Protein AF-A0ABD6F2W7-F1 (afdb_monomer_lite)

pLDDT: mean 83.39, std 16.2, range [32.56, 97.81]

Sequence (238 aa):
MCLLIIAQRLTKYPVLLEQLAKVESKDYREETQRAHKAVKSFAMHVDTELAKLELNKRWDKIRKQIDRSSIGRLNKDDRFTYDDLIVKGAEDRREILCIGGAICHNSEQKAEDGREVVLVLFDDILVLLSSPNGRGGKYTFCDRGPDRCSVIPLRSLIIRRMPRNRSLFLVVAVDPFFDLIVVTFNSNNDLVQWKGAIEEAKENAPNYGMLPALHFDVILTIRSFVVEGTDAFSNSIY

Foldseek 3Di:
DVVVVVLVVLVVQLVVLVVCLVVDDPVCNVVSVVSNVVSVVVNVVVVVVVVQVVQVVVVVVQLVQADQPFWFDQFLPDIDGSVNQQDDPDDDGWRWQDKDWWWKDFPPDDPVPTFIWIWTDTLFKIATWGDADDDSGGIHQDPPDNGAGRIATLQQWDWDDDPPFQWIWTWGQDPPEIGTMIIHDPDVVVSVVVVVSSVVSSVRRDCPVPDDPHPVVRVVVVVCCVVCVVPPVVPVPD

Structure (mmCIF, N/CA/C/O backbone):
data_AF-A0ABD6F2W7-F1
#
_entry.id   AF-A0ABD6F2W7-F1
#
loop_
_atom_site.group_PDB
_atom_site.id
_atom_site.type_symbol
_atom_site.label_atom_id
_atom_site.label_alt_id
_atom_site.label_comp_id
_atom_site.label_asym_id
_atom_site.label_entity_id
_atom_site.label_seq_id
_atom_site.pdbx_PDB_ins_code
_atom_site.Cartn_x
_atom_site.Cartn_y
_atom_site.Cartn_z
_atom_site.occupancy
_atom_site.B_iso_or_equiv
_atom_site.auth_seq_id
_atom_site.auth_comp_id
_atom_site.auth_asym_id
_atom_site.auth_atom_id
_atom_site.pdbx_PDB_model_num
ATOM 1 N N . MET A 1 1 ? -31.535 3.155 2.929 1.00 65.81 1 MET A N 1
ATOM 2 C CA . MET A 1 1 ? -31.506 3.964 4.171 1.00 65.81 1 MET A CA 1
ATOM 3 C C . MET A 1 1 ? -30.982 3.208 5.399 1.00 65.81 1 MET A C 1
ATOM 5 O O . MET A 1 1 ? -30.284 3.827 6.186 1.00 65.81 1 MET A O 1
ATOM 9 N N . CYS A 1 2 ? -31.235 1.904 5.580 1.00 81.00 2 CYS A N 1
ATOM 10 C CA . CYS A 1 2 ? -30.877 1.191 6.823 1.00 81.00 2 CYS A CA 1
ATOM 11 C C . CYS A 1 2 ? -29.364 1.052 7.106 1.00 81.00 2 CYS A C 1
ATOM 13 O O . CYS A 1 2 ? -28.956 1.183 8.254 1.00 81.00 2 CYS A O 1
ATOM 15 N N . LEU A 1 3 ? -28.519 0.845 6.085 1.00 81.94 3 LEU A N 1
ATOM 16 C CA . LEU A 1 3 ? -27.068 0.652 6.277 1.00 81.94 3 LEU A CA 1
ATOM 17 C C . LEU A 1 3 ? -26.357 1.890 6.852 1.00 81.94 3 LEU A C 1
ATOM 19 O O . LEU A 1 3 ? -25.500 1.758 7.721 1.00 81.94 3 LEU A O 1
ATOM 23 N N . LEU A 1 4 ? -26.755 3.093 6.420 1.00 84.75 4 LEU A N 1
ATOM 24 C CA . LEU A 1 4 ? -26.206 4.349 6.949 1.00 84.75 4 LEU A CA 1
ATOM 25 C C . LEU A 1 4 ? -26.535 4.525 8.435 1.00 84.75 4 LEU A C 1
ATOM 27 O O . LEU A 1 4 ? -25.680 4.946 9.208 1.00 84.75 4 LEU A O 1
ATOM 31 N N . ILE A 1 5 ? -27.748 4.150 8.846 1.00 87.56 5 ILE A N 1
ATOM 32 C CA . ILE A 1 5 ? -28.185 4.235 10.245 1.00 87.56 5 ILE A CA 1
ATOM 33 C C . ILE A 1 5 ? -27.372 3.272 11.122 1.00 87.56 5 ILE A C 1
ATOM 35 O O . ILE A 1 5 ? -26.987 3.630 12.234 1.00 87.56 5 ILE A O 1
ATOM 39 N N . ILE A 1 6 ? -27.064 2.074 10.616 1.00 85.56 6 ILE A N 1
ATOM 40 C CA . ILE A 1 6 ? -26.229 1.091 11.322 1.00 85.56 6 ILE A CA 1
ATOM 41 C C . ILE A 1 6 ? -24.811 1.643 11.535 1.00 85.56 6 ILE A C 1
ATOM 43 O O . ILE A 1 6 ? -24.326 1.641 12.666 1.00 85.56 6 ILE A O 1
ATOM 47 N N . ALA A 1 7 ? -24.180 2.183 10.487 1.00 85.62 7 ALA A N 1
ATOM 48 C CA . ALA A 1 7 ? -22.839 2.767 10.579 1.00 85.62 7 ALA A CA 1
ATOM 49 C C . ALA A 1 7 ? -22.795 3.984 11.520 1.00 85.62 7 ALA A C 1
ATOM 51 O O . ALA A 1 7 ? -21.895 4.112 12.346 1.00 85.62 7 ALA A O 1
ATOM 52 N N . GLN A 1 8 ? -23.806 4.855 11.458 1.00 87.94 8 GLN A N 1
ATOM 53 C CA . GLN A 1 8 ? -23.901 6.018 12.340 1.00 87.94 8 GLN A CA 1
ATOM 54 C C . GLN A 1 8 ? -24.096 5.632 13.807 1.00 87.94 8 GLN A C 1
ATOM 56 O O . GLN A 1 8 ? -23.586 6.317 14.688 1.00 87.94 8 GLN A O 1
ATOM 61 N N . ARG A 1 9 ? -24.825 4.550 14.100 1.00 91.94 9 ARG A N 1
ATOM 62 C CA . ARG A 1 9 ? -25.090 4.131 15.483 1.00 91.94 9 ARG A CA 1
ATOM 63 C C . ARG A 1 9 ? -23.813 3.729 16.219 1.00 91.94 9 ARG A C 1
ATOM 65 O O . ARG A 1 9 ? -23.688 4.020 17.406 1.00 91.94 9 ARG A O 1
ATOM 72 N N . LEU A 1 10 ? -22.854 3.144 15.506 1.00 89.75 10 LEU A N 1
ATOM 73 C CA . LEU A 1 10 ? -21.547 2.765 16.039 1.00 89.75 10 LEU A CA 1
ATOM 74 C C . LEU A 1 10 ? -20.803 3.952 16.671 1.00 89.75 10 LEU A C 1
ATOM 76 O O . LEU A 1 10 ? -20.241 3.821 17.755 1.00 89.75 10 LEU A O 1
ATOM 80 N N . THR A 1 11 ? -20.855 5.129 16.040 1.00 90.56 11 THR A N 1
ATOM 81 C CA . THR A 1 11 ? -20.152 6.332 16.516 1.00 90.56 11 THR A CA 1
ATOM 82 C C . THR A 1 11 ? -20.897 7.065 17.634 1.00 90.56 11 THR A C 1
ATOM 84 O O . THR A 1 11 ? -20.331 7.949 18.275 1.00 90.56 11 THR A O 1
ATOM 87 N N . LYS A 1 12 ? -22.152 6.688 17.926 1.00 94.50 12 LYS A N 1
ATOM 88 C CA . LYS A 1 12 ? -22.932 7.266 19.034 1.00 94.50 12 LYS A CA 1
ATOM 89 C C . LYS A 1 12 ? -22.589 6.656 20.388 1.00 94.50 12 LYS A C 1
ATOM 91 O O . LYS A 1 12 ? -22.590 7.382 21.378 1.00 94.50 12 LYS A O 1
ATOM 96 N N . TYR A 1 13 ? -22.282 5.360 20.450 1.00 95.12 13 TYR A N 1
ATOM 97 C CA . TYR A 1 13 ? -22.020 4.683 21.725 1.00 95.12 13 TYR A CA 1
ATOM 98 C C . TYR A 1 13 ? -20.840 5.264 22.521 1.00 95.12 13 TYR A C 1
ATOM 100 O O . TYR A 1 13 ? -21.013 5.436 23.728 1.00 95.12 13 TYR A O 1
ATOM 108 N N . PRO A 1 14 ? -19.690 5.630 21.909 1.00 94.50 14 PRO A N 1
ATOM 109 C CA . PRO A 1 14 ? -18.602 6.269 22.648 1.00 94.50 14 PRO A CA 1
ATOM 110 C C . PRO A 1 14 ? -19.039 7.574 23.324 1.00 94.50 14 PRO A C 1
ATOM 112 O O . PRO A 1 14 ? -18.794 7.759 24.510 1.00 94.50 14 PRO A O 1
ATOM 115 N N . VAL A 1 15 ? -19.771 8.433 22.604 1.00 94.56 15 VAL A N 1
ATOM 116 C CA . VAL A 1 15 ? -20.252 9.724 23.127 1.00 94.56 15 VAL A CA 1
ATOM 117 C C . VAL A 1 15 ? -21.243 9.525 24.274 1.00 94.56 15 VAL A C 1
ATOM 119 O O . VAL A 1 15 ? -21.154 10.206 25.292 1.00 94.56 15 VAL A O 1
ATOM 122 N N . LEU A 1 16 ? -22.182 8.585 24.135 1.00 95.38 16 LEU A N 1
ATOM 123 C CA . LEU A 1 16 ? -23.178 8.305 25.172 1.00 95.38 16 LEU A CA 1
ATOM 124 C C . LEU A 1 16 ? -22.529 7.767 26.452 1.00 95.38 16 LEU A C 1
ATOM 126 O O . LEU A 1 16 ? -22.844 8.244 27.539 1.00 95.38 16 LEU A O 1
ATOM 130 N N . LEU A 1 17 ? -21.597 6.818 26.324 1.00 94.94 17 LEU A N 1
ATOM 131 C CA . LEU A 1 17 ? -20.892 6.241 27.470 1.00 94.94 17 LEU A CA 1
ATOM 132 C C . LEU A 1 17 ? -19.920 7.231 28.118 1.00 94.94 17 LEU A C 1
ATOM 134 O O . LEU A 1 17 ? -19.740 7.199 29.332 1.00 94.94 17 LEU A O 1
ATOM 138 N N . GLU A 1 18 ? -19.341 8.153 27.348 1.00 93.62 18 GLU A N 1
ATOM 139 C CA . GLU A 1 18 ? -18.549 9.254 27.895 1.00 93.62 18 GLU A CA 1
ATOM 140 C C . GLU A 1 18 ? -19.393 10.200 28.759 1.00 93.62 18 GLU A C 1
ATOM 142 O O . GLU A 1 18 ? -18.937 10.621 29.822 1.00 93.62 18 GLU A O 1
ATOM 147 N N . GLN A 1 19 ? -20.619 10.535 28.336 1.00 94.75 19 GLN A N 1
ATOM 148 C CA . GLN A 1 19 ? -21.512 11.356 29.161 1.00 94.75 19 GLN A CA 1
ATOM 149 C C . GLN A 1 19 ? -22.021 10.586 30.381 1.00 94.75 19 GLN A C 1
ATOM 151 O O . GLN A 1 19 ? -22.036 11.145 31.476 1.00 94.75 19 GLN A O 1
ATOM 156 N N . LEU A 1 20 ? -22.373 9.307 30.218 1.00 93.44 20 LEU A N 1
ATOM 157 C CA . LEU A 1 20 ? -22.803 8.454 31.326 1.00 93.44 20 LEU A CA 1
ATOM 158 C C . LEU A 1 20 ? -21.715 8.363 32.406 1.00 93.44 20 LEU A C 1
ATOM 160 O O . LEU A 1 20 ? -21.984 8.612 33.576 1.00 93.44 20 LEU A O 1
ATOM 164 N N . ALA A 1 21 ? -20.454 8.166 32.008 1.00 90.62 21 ALA A N 1
ATOM 165 C CA . ALA A 1 21 ? -19.314 8.088 32.923 1.00 90.62 21 ALA A CA 1
ATOM 166 C C . ALA A 1 21 ? -19.099 9.341 33.801 1.00 90.62 21 ALA A C 1
ATOM 168 O O . ALA A 1 21 ? -18.355 9.267 34.784 1.00 90.62 21 ALA A O 1
ATOM 169 N N . LYS A 1 22 ? -19.696 10.491 33.448 1.00 90.00 22 LYS A N 1
ATOM 170 C CA . LYS A 1 22 ? -19.638 11.736 34.237 1.00 90.00 22 LYS A CA 1
ATOM 171 C C . LYS A 1 22 ? -20.704 11.805 35.329 1.00 90.00 22 LYS A C 1
ATOM 173 O O . LYS A 1 22 ? -20.485 12.504 36.313 1.00 90.00 22 LYS A O 1
ATOM 178 N N . VAL A 1 23 ? -21.838 11.131 35.137 1.00 93.38 23 VAL A N 1
ATOM 179 C CA . VAL A 1 23 ? -22.994 11.161 36.052 1.00 93.38 23 VAL A CA 1
ATOM 180 C C . VAL A 1 23 ? -23.159 9.867 36.852 1.00 93.38 23 VAL A C 1
ATOM 182 O O . VAL A 1 23 ? -23.924 9.842 37.810 1.00 93.38 23 VAL A O 1
ATOM 185 N N . GLU A 1 24 ? -22.436 8.812 36.472 1.00 91.88 24 GLU A N 1
ATOM 186 C CA . GLU A 1 24 ? -22.472 7.499 37.113 1.00 91.88 24 GLU A CA 1
ATOM 187 C C . GLU A 1 24 ? -22.019 7.545 38.582 1.00 91.88 24 GLU A C 1
ATOM 189 O O . GLU A 1 24 ? -21.081 8.268 38.947 1.00 91.88 24 GLU A O 1
ATOM 194 N N . SER A 1 25 ? -22.653 6.730 39.431 1.00 90.75 25 SER A N 1
ATOM 195 C CA . SER A 1 25 ? -22.208 6.556 40.815 1.00 90.75 25 SER A CA 1
ATOM 196 C C . SER A 1 25 ? -20.834 5.871 40.866 1.00 90.75 25 SER A C 1
ATOM 198 O O . SER A 1 25 ? -20.384 5.242 39.905 1.00 90.75 25 SER A O 1
ATOM 200 N N . LYS A 1 26 ? -20.135 5.979 42.004 1.00 86.88 26 LYS A N 1
ATOM 201 C CA . LYS A 1 26 ? -18.809 5.352 42.164 1.00 86.88 26 LYS A CA 1
ATOM 202 C C . LYS A 1 26 ? -18.845 3.834 41.958 1.00 86.88 26 LYS A C 1
ATOM 204 O O . LYS A 1 26 ? -17.863 3.300 41.454 1.00 86.88 26 LYS A O 1
ATOM 209 N N . ASP A 1 27 ? -19.965 3.198 42.289 1.00 90.25 27 ASP A N 1
ATOM 210 C CA . ASP A 1 27 ? -20.124 1.742 42.280 1.00 90.25 27 ASP A CA 1
ATOM 211 C C . ASP A 1 27 ? -20.198 1.147 40.863 1.00 90.25 27 ASP A C 1
ATOM 213 O O . ASP A 1 27 ? -19.876 -0.020 40.698 1.00 90.25 27 ASP A O 1
ATOM 217 N N . TYR A 1 28 ? -20.565 1.941 39.844 1.00 90.88 28 TYR A N 1
ATOM 218 C CA . TYR A 1 28 ? -20.681 1.494 38.440 1.00 90.88 28 TYR A CA 1
ATOM 219 C C . TYR A 1 28 ? -19.726 2.222 37.481 1.00 90.88 28 TYR A C 1
ATOM 221 O O . TYR A 1 28 ? -19.764 2.055 36.252 1.00 90.88 28 TYR A O 1
ATOM 229 N N . ARG A 1 29 ? -18.866 3.093 38.022 1.00 89.44 29 ARG A N 1
ATOM 230 C CA . ARG A 1 29 ? -17.975 3.937 37.220 1.00 89.44 29 ARG A CA 1
ATOM 231 C C . ARG A 1 29 ? -16.924 3.115 36.479 1.00 89.44 29 ARG A C 1
ATOM 233 O O . ARG A 1 29 ? -16.561 3.473 35.357 1.00 89.44 29 ARG A O 1
ATOM 240 N N . GLU A 1 30 ? -16.436 2.035 37.085 1.00 92.06 30 GLU A N 1
ATOM 241 C CA . GLU A 1 30 ? -15.440 1.163 36.462 1.00 92.06 30 GLU A CA 1
ATOM 242 C C . GLU A 1 30 ? -16.036 0.404 35.269 1.00 92.06 30 GLU A C 1
ATOM 244 O O . GLU A 1 30 ? -15.469 0.426 34.172 1.00 92.06 30 GLU A O 1
ATOM 249 N N . GLU A 1 31 ? -17.212 -0.197 35.444 1.00 94.38 31 GLU A N 1
ATOM 250 C CA . GLU A 1 31 ? -17.963 -0.890 34.398 1.00 94.38 31 GLU A CA 1
ATOM 251 C C . GLU A 1 31 ? -18.256 0.049 33.228 1.00 94.38 31 GLU A C 1
ATOM 253 O O . GLU A 1 31 ? -18.024 -0.306 32.070 1.00 94.38 31 GLU A O 1
ATOM 258 N N . THR A 1 32 ? -18.681 1.280 33.520 1.00 94.12 32 THR A N 1
ATOM 259 C CA . THR A 1 32 ? -18.977 2.291 32.497 1.00 94.12 32 THR A CA 1
ATOM 260 C C . THR A 1 32 ? -17.724 2.705 31.722 1.00 94.12 32 THR A C 1
ATOM 262 O O . THR A 1 32 ? -17.752 2.813 30.494 1.00 94.12 32 THR A O 1
ATOM 265 N N . GLN A 1 33 ? -16.581 2.875 32.396 1.00 93.25 33 GLN A N 1
ATOM 266 C CA . GLN A 1 33 ? -15.304 3.143 31.724 1.00 93.25 33 GLN A CA 1
ATOM 267 C C . GLN A 1 33 ? -14.841 1.963 30.864 1.00 93.25 33 GLN A C 1
ATOM 269 O O . GLN A 1 33 ? -14.307 2.170 29.769 1.00 93.25 33 GLN A O 1
ATOM 274 N N . ARG A 1 34 ? -15.045 0.729 31.335 1.00 95.44 34 ARG A N 1
ATOM 275 C CA . ARG A 1 34 ? -14.730 -0.489 30.582 1.00 95.44 34 ARG A CA 1
ATOM 276 C C . ARG A 1 34 ? -15.593 -0.587 29.325 1.00 95.44 34 ARG A C 1
ATOM 278 O O . ARG A 1 34 ? -15.050 -0.800 28.242 1.00 95.44 34 ARG A O 1
ATOM 285 N N . ALA A 1 35 ? -16.896 -0.338 29.447 1.00 95.81 35 ALA A N 1
ATOM 286 C CA . ALA A 1 35 ? -17.818 -0.272 28.318 1.00 95.81 35 ALA A CA 1
ATOM 287 C C . ALA A 1 35 ? -17.408 0.818 27.316 1.00 95.81 35 ALA A C 1
ATOM 289 O O . ALA A 1 35 ? -17.351 0.552 26.116 1.00 95.81 35 ALA A O 1
ATOM 290 N N . HIS A 1 36 ? -17.045 2.019 27.788 1.00 95.25 36 HIS A N 1
ATOM 291 C CA . HIS A 1 36 ? -16.581 3.109 26.924 1.00 95.25 36 HIS A CA 1
ATOM 292 C C . HIS A 1 36 ? -15.329 2.707 26.124 1.00 95.25 36 HIS A C 1
ATOM 294 O O . HIS A 1 36 ? -15.288 2.866 24.901 1.00 95.25 36 HIS A O 1
ATOM 300 N N . LYS A 1 37 ? -14.319 2.127 26.785 1.00 95.38 37 LYS A N 1
ATOM 301 C CA . LYS A 1 37 ? -13.110 1.626 26.110 1.00 95.38 37 LYS A CA 1
ATOM 302 C C . LYS A 1 37 ? -13.446 0.556 25.069 1.00 95.38 37 LYS A C 1
ATOM 304 O O . LYS A 1 37 ? -12.929 0.623 23.955 1.00 95.38 37 LYS A O 1
ATOM 309 N N . ALA A 1 38 ? -14.333 -0.380 25.405 1.00 96.06 38 ALA A N 1
ATOM 310 C CA . ALA A 1 38 ? -14.750 -1.450 24.504 1.00 96.06 38 ALA A CA 1
ATOM 311 C C . ALA A 1 38 ? -15.439 -0.908 23.242 1.00 96.06 38 ALA A C 1
ATOM 313 O O . ALA A 1 38 ? -15.041 -1.268 22.137 1.00 96.06 38 ALA A O 1
ATOM 314 N N . VAL A 1 39 ? -16.408 0.009 23.371 1.00 95.62 39 VAL A N 1
ATOM 315 C CA . VAL A 1 39 ? -17.095 0.567 22.190 1.00 95.62 39 VAL A CA 1
ATOM 316 C C . VAL A 1 39 ? -16.172 1.429 21.332 1.00 95.62 39 VAL A C 1
ATOM 318 O O . VAL A 1 39 ? -16.306 1.429 20.111 1.00 95.62 39 VAL A O 1
ATOM 321 N N . LYS A 1 40 ? -15.211 2.136 21.945 1.00 94.56 40 LYS A N 1
ATOM 322 C CA . LYS A 1 40 ? -14.215 2.924 21.212 1.00 94.56 40 LYS A CA 1
ATOM 323 C C . LYS A 1 40 ? -13.277 2.012 20.422 1.00 94.56 40 LYS A C 1
ATOM 325 O O . LYS A 1 40 ? -13.051 2.259 19.243 1.00 94.56 40 LYS A O 1
ATOM 330 N N . SER A 1 41 ? -12.784 0.943 21.047 1.00 94.50 41 SER A N 1
ATOM 331 C CA . SER A 1 41 ? -11.952 -0.064 20.383 1.00 94.50 41 SER A CA 1
ATOM 332 C C . SER A 1 41 ? -12.706 -0.766 19.253 1.00 94.50 41 SER A C 1
ATOM 334 O O . SER A 1 41 ? -12.170 -0.887 18.156 1.00 94.50 41 SER A O 1
ATOM 336 N N . PHE A 1 42 ? -13.970 -1.138 19.473 1.00 94.69 42 PHE A N 1
ATOM 337 C CA . PHE A 1 42 ? -14.813 -1.727 18.436 1.00 94.69 42 PHE A CA 1
ATOM 338 C C . PHE A 1 42 ? -15.020 -0.771 17.253 1.00 94.69 42 PHE A C 1
ATOM 340 O O . PHE A 1 42 ? -14.867 -1.182 16.106 1.00 94.69 42 PHE A O 1
ATOM 347 N N . ALA A 1 43 ? -15.295 0.513 17.511 1.00 92.38 43 ALA A N 1
ATOM 348 C CA . ALA A 1 43 ? -15.434 1.512 16.454 1.00 92.38 43 ALA A CA 1
ATOM 349 C C . ALA A 1 43 ? -14.143 1.681 15.635 1.00 92.38 43 ALA A C 1
ATOM 351 O O . ALA A 1 43 ? -14.201 1.698 14.409 1.00 92.38 43 ALA A O 1
ATOM 352 N N . MET A 1 44 ? -12.985 1.742 16.301 1.00 93.00 44 MET A N 1
ATOM 353 C CA . MET A 1 44 ? -11.678 1.802 15.633 1.00 93.00 44 MET A CA 1
ATOM 354 C C . MET A 1 44 ? -11.383 0.540 14.812 1.00 93.00 44 MET A C 1
ATOM 356 O O . MET A 1 44 ? -10.833 0.630 13.717 1.00 93.00 44 MET A O 1
ATOM 360 N N . HIS A 1 45 ? -11.755 -0.637 15.318 1.00 94.25 45 HIS A N 1
ATOM 361 C CA . HIS A 1 45 ? -11.580 -1.893 14.595 1.00 94.25 45 HIS A CA 1
ATOM 362 C C . HIS A 1 45 ? -12.426 -1.925 13.318 1.00 94.25 45 HIS A C 1
ATOM 364 O O . HIS A 1 45 ? -11.909 -2.244 12.253 1.00 94.25 45 HIS A O 1
ATOM 370 N N . VAL A 1 46 ? -13.698 -1.518 13.395 1.00 93.69 46 VAL A N 1
ATOM 371 C CA . VAL A 1 46 ? -14.565 -1.416 12.210 1.00 93.69 46 VAL A CA 1
ATOM 372 C C . VAL A 1 46 ? -13.995 -0.436 11.182 1.00 93.69 46 VAL A C 1
ATOM 374 O O . VAL A 1 46 ? -13.978 -0.760 9.999 1.00 93.69 46 VAL A O 1
ATOM 377 N N . ASP A 1 47 ? -13.510 0.732 11.612 1.00 92.19 47 ASP A N 1
ATOM 378 C CA . ASP A 1 47 ? -12.874 1.720 10.726 1.00 92.19 47 ASP A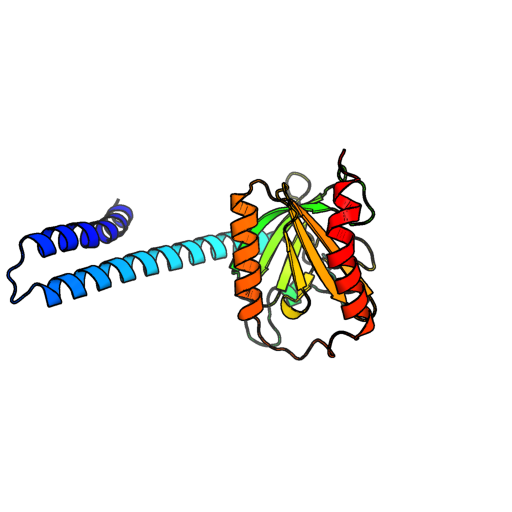 CA 1
ATOM 379 C C . ASP A 1 47 ? -11.643 1.137 10.007 1.00 92.19 47 ASP A C 1
ATOM 381 O O . ASP A 1 47 ? -11.512 1.239 8.787 1.00 92.19 47 ASP A O 1
ATOM 385 N N . THR A 1 48 ? -10.805 0.407 10.749 1.00 93.19 48 THR A N 1
ATOM 386 C CA . THR A 1 48 ? -9.629 -0.291 10.208 1.00 93.19 48 THR A CA 1
ATOM 387 C C . THR A 1 48 ? -10.019 -1.338 9.160 1.00 93.19 48 THR A C 1
ATOM 389 O O . THR A 1 48 ? -9.438 -1.386 8.075 1.00 93.19 48 THR A O 1
ATOM 392 N N . GLU A 1 49 ? -11.022 -2.170 9.446 1.00 94.44 49 GLU A N 1
ATOM 393 C CA . GLU A 1 49 ? -11.484 -3.205 8.514 1.00 94.44 49 GLU A CA 1
ATOM 3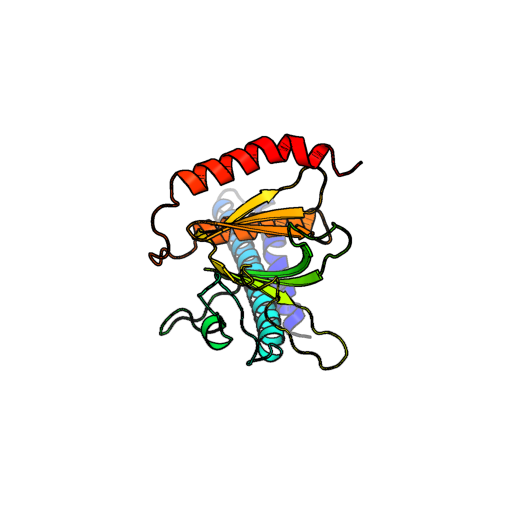94 C C . GLU A 1 49 ? -12.159 -2.606 7.270 1.00 94.44 49 GLU A C 1
ATOM 396 O O . GLU A 1 49 ? -11.989 -3.117 6.161 1.00 94.44 49 GLU A O 1
ATOM 401 N N . LEU A 1 50 ? -12.869 -1.482 7.406 1.00 94.06 50 LEU A N 1
ATOM 402 C CA . LEU A 1 50 ? -13.407 -0.746 6.261 1.00 94.06 50 LEU A CA 1
ATOM 403 C C . LEU A 1 50 ? -12.290 -0.210 5.363 1.00 94.06 50 LEU A C 1
ATOM 405 O O . LEU A 1 50 ? -12.351 -0.413 4.148 1.00 94.06 50 LEU A O 1
ATOM 409 N N . ALA A 1 51 ? -11.247 0.391 5.940 1.00 93.06 51 ALA A N 1
ATOM 410 C CA . ALA A 1 51 ? -10.090 0.866 5.186 1.00 93.06 51 ALA A CA 1
ATOM 411 C C . ALA A 1 51 ? -9.397 -0.281 4.427 1.00 93.06 51 ALA A C 1
ATOM 413 O O . ALA A 1 51 ? -9.105 -0.149 3.235 1.00 93.06 51 ALA A O 1
ATOM 414 N N . LYS A 1 52 ? -9.219 -1.448 5.066 1.00 94.44 52 LYS A N 1
ATOM 415 C CA . LYS A 1 52 ? -8.698 -2.658 4.405 1.00 94.44 52 LYS A CA 1
ATOM 416 C C . LYS A 1 52 ? -9.592 -3.118 3.257 1.00 94.44 52 LYS A C 1
ATOM 418 O O . LYS A 1 52 ? -9.088 -3.459 2.187 1.00 94.44 52 LYS A O 1
ATOM 423 N N . LEU A 1 53 ? -10.913 -3.133 3.438 1.00 95.50 53 LEU A N 1
ATOM 424 C CA . LEU A 1 53 ? -11.854 -3.517 2.381 1.00 95.50 53 LEU A CA 1
ATOM 425 C C . LEU A 1 53 ? -11.810 -2.548 1.194 1.00 95.50 53 LEU A C 1
ATOM 427 O O . LEU A 1 53 ? -11.870 -2.982 0.042 1.00 95.50 53 LEU A O 1
ATOM 431 N N . GLU A 1 54 ? -11.710 -1.245 1.442 1.00 96.12 54 GLU A N 1
ATOM 432 C CA . GLU A 1 54 ? -11.571 -0.232 0.393 1.00 96.12 54 GLU A CA 1
ATOM 433 C C . GLU A 1 54 ? -10.245 -0.366 -0.358 1.00 96.12 54 GLU A C 1
ATOM 435 O O . GLU A 1 54 ? -10.230 -0.327 -1.594 1.00 96.12 54 GLU A O 1
ATOM 440 N N . LEU A 1 55 ? -9.153 -0.606 0.370 1.00 96.62 55 LEU A N 1
ATOM 441 C CA . LEU A 1 55 ? -7.838 -0.864 -0.202 1.00 96.62 55 LEU A CA 1
ATOM 442 C C . LEU A 1 55 ? -7.846 -2.119 -1.086 1.00 96.62 55 LEU A C 1
ATOM 444 O O . LEU A 1 55 ? -7.424 -2.051 -2.240 1.00 96.62 55 LEU A O 1
ATOM 448 N N . ASN A 1 56 ? -8.405 -3.230 -0.601 1.00 95.50 56 ASN A N 1
ATOM 449 C CA . ASN A 1 56 ? -8.540 -4.471 -1.369 1.00 95.50 56 ASN A CA 1
ATOM 450 C C . ASN A 1 56 ? -9.411 -4.284 -2.621 1.00 95.50 56 ASN A C 1
ATOM 452 O O . ASN A 1 56 ? -9.040 -4.718 -3.711 1.00 95.50 56 ASN A O 1
ATOM 456 N N . LYS A 1 57 ? -10.527 -3.550 -2.521 1.00 96.50 57 LYS A N 1
ATOM 457 C CA . LYS A 1 57 ? -11.353 -3.203 -3.693 1.00 96.50 57 LYS A CA 1
ATOM 458 C C . LYS A 1 57 ? -10.584 -2.369 -4.715 1.00 96.50 57 LYS A C 1
ATOM 460 O O . LYS A 1 57 ? -10.801 -2.519 -5.919 1.00 96.50 57 LYS A O 1
ATOM 465 N N . ARG A 1 58 ? -9.726 -1.450 -4.263 1.00 96.50 58 ARG A N 1
ATOM 466 C CA . ARG A 1 58 ? -8.866 -0.653 -5.147 1.00 96.50 58 ARG A CA 1
ATOM 467 C C . ARG A 1 58 ? -7.804 -1.529 -5.808 1.00 96.50 58 ARG A C 1
ATOM 469 O O . ARG A 1 58 ? -7.619 -1.414 -7.020 1.00 96.50 58 ARG A O 1
ATOM 476 N N . TRP A 1 59 ? -7.173 -2.418 -5.047 1.00 95.69 59 TRP A N 1
ATOM 477 C CA . TRP A 1 59 ? -6.228 -3.406 -5.559 1.00 95.69 59 TRP A CA 1
ATOM 478 C C . TRP A 1 59 ? -6.858 -4.279 -6.647 1.00 95.69 59 TRP A C 1
ATOM 480 O O . TRP A 1 59 ? -6.315 -4.365 -7.744 1.00 95.69 59 TRP A O 1
ATOM 490 N N . ASP A 1 60 ? -8.053 -4.823 -6.411 1.00 95.19 60 ASP A N 1
ATOM 491 C CA . ASP A 1 60 ? -8.770 -5.658 -7.381 1.00 95.19 60 ASP A CA 1
ATOM 492 C C . ASP A 1 60 ? -9.013 -4.959 -8.723 1.00 95.19 60 ASP A C 1
ATOM 494 O O . ASP A 1 60 ? -8.970 -5.599 -9.777 1.00 95.19 60 ASP A O 1
ATOM 498 N N . LYS A 1 61 ? -9.277 -3.646 -8.709 1.00 94.25 61 LYS A N 1
ATOM 499 C CA . LYS A 1 61 ? -9.443 -2.857 -9.940 1.00 94.25 61 LYS A CA 1
ATOM 500 C C . LYS A 1 61 ? -8.128 -2.757 -10.710 1.00 94.25 61 LYS A C 1
ATOM 502 O O . LYS A 1 61 ? -8.116 -3.051 -11.903 1.00 94.25 61 LYS A O 1
ATOM 507 N N . ILE A 1 62 ? -7.040 -2.402 -10.025 1.00 94.00 62 ILE A N 1
ATOM 508 C CA . ILE A 1 62 ? -5.704 -2.280 -10.628 1.00 94.00 62 ILE A CA 1
ATOM 509 C C . ILE A 1 62 ? -5.252 -3.638 -11.163 1.00 94.00 62 ILE A C 1
ATOM 511 O O . ILE A 1 62 ? -4.943 -3.761 -12.344 1.00 94.00 62 ILE A O 1
ATOM 515 N N . ARG A 1 63 ? -5.323 -4.685 -10.336 1.00 92.81 63 ARG A N 1
ATOM 516 C CA . ARG A 1 63 ? -4.940 -6.065 -10.664 1.00 92.81 63 ARG A CA 1
ATOM 517 C C . ARG A 1 63 ? -5.611 -6.599 -11.929 1.00 92.81 63 ARG A C 1
ATOM 519 O O . ARG A 1 63 ? -4.989 -7.362 -12.665 1.00 92.81 63 ARG A O 1
ATOM 526 N N . LYS A 1 64 ? -6.874 -6.243 -12.186 1.00 93.06 64 LYS A N 1
ATOM 527 C CA . LYS A 1 64 ? -7.609 -6.653 -13.401 1.00 93.06 64 LYS A CA 1
ATOM 528 C C . LYS A 1 64 ? -7.155 -5.910 -14.658 1.00 93.06 64 LYS A C 1
ATOM 530 O O . LYS A 1 64 ? -7.385 -6.399 -15.759 1.00 93.06 64 LYS A O 1
ATOM 535 N N . GLN A 1 65 ? -6.543 -4.744 -14.489 1.00 94.06 65 GLN A N 1
ATOM 536 C CA . GLN A 1 65 ? -6.073 -3.876 -15.564 1.00 94.06 65 GLN A CA 1
ATOM 537 C C . GLN A 1 65 ? -4.564 -3.985 -15.807 1.00 94.06 65 GLN A C 1
ATOM 539 O O . GLN A 1 65 ? -4.066 -3.307 -16.699 1.00 94.06 65 GLN A O 1
ATOM 544 N N . ILE A 1 66 ? -3.829 -4.811 -15.054 1.00 94.75 66 ILE A N 1
ATOM 545 C CA . ILE A 1 66 ? -2.414 -5.082 -15.334 1.00 94.75 66 ILE A CA 1
ATOM 546 C C . ILE A 1 66 ? -2.289 -5.908 -16.619 1.00 94.75 66 ILE A C 1
ATOM 548 O O . ILE A 1 66 ? -3.029 -6.872 -16.841 1.00 94.75 66 ILE A O 1
ATOM 552 N N . ASP A 1 67 ? -1.344 -5.532 -17.475 1.00 94.38 67 ASP A N 1
ATOM 553 C CA . ASP A 1 67 ? -0.992 -6.303 -18.652 1.00 94.38 67 ASP A CA 1
ATOM 554 C C . ASP A 1 67 ? -0.239 -7.576 -18.270 1.00 94.38 67 ASP A C 1
ATOM 556 O O . ASP A 1 67 ? 0.849 -7.522 -17.704 1.00 94.38 67 ASP A O 1
ATOM 560 N N . ARG A 1 68 ? -0.814 -8.736 -18.599 1.00 93.62 68 ARG A N 1
ATOM 561 C CA . ARG A 1 68 ? -0.273 -10.044 -18.195 1.00 93.62 68 ARG A CA 1
ATOM 562 C C . ARG A 1 68 ? 1.053 -10.388 -18.874 1.00 93.62 68 ARG A C 1
ATOM 564 O O . ARG A 1 68 ? 1.798 -11.198 -18.342 1.00 93.62 68 ARG A O 1
ATOM 571 N N . SER A 1 69 ? 1.340 -9.779 -20.026 1.00 93.00 69 SER A N 1
ATOM 572 C CA . SER A 1 69 ? 2.637 -9.873 -20.710 1.00 93.00 69 SER A CA 1
ATOM 573 C C . SER A 1 69 ? 3.705 -8.955 -20.124 1.00 93.00 69 SER A C 1
ATOM 575 O O . SER A 1 69 ? 4.865 -9.058 -20.516 1.00 93.00 69 SER A O 1
ATOM 577 N N . SER A 1 70 ? 3.339 -8.040 -19.223 1.00 93.81 70 SER A N 1
ATOM 578 C CA . SER A 1 70 ? 4.304 -7.140 -18.610 1.00 93.81 70 SER A CA 1
ATOM 579 C C . SER A 1 70 ? 5.222 -7.908 -17.664 1.00 93.81 70 SER A C 1
ATOM 581 O O . SER A 1 70 ? 4.772 -8.747 -16.884 1.00 93.81 70 SER A O 1
ATOM 583 N N . ILE A 1 71 ? 6.512 -7.590 -17.729 1.00 92.31 71 ILE A N 1
ATOM 584 C CA . ILE A 1 71 ? 7.556 -8.227 -16.933 1.00 92.31 71 ILE A CA 1
ATOM 585 C C . ILE A 1 71 ? 8.173 -7.165 -16.029 1.00 92.31 71 ILE A C 1
ATOM 587 O O . ILE A 1 71 ? 8.692 -6.160 -16.512 1.00 92.31 71 ILE A O 1
ATOM 591 N N . GLY A 1 72 ? 8.108 -7.399 -14.724 1.00 92.44 72 GLY A N 1
ATOM 592 C CA . GLY A 1 72 ? 8.867 -6.670 -13.722 1.00 92.44 72 GLY A CA 1
ATOM 593 C C . GLY A 1 72 ? 10.251 -7.274 -13.499 1.00 92.44 72 GLY A C 1
ATOM 594 O O . GLY A 1 72 ? 10.560 -8.367 -13.977 1.00 92.44 72 GLY A O 1
ATOM 595 N N . ARG A 1 73 ? 11.094 -6.555 -12.761 1.00 91.12 73 ARG A N 1
ATOM 596 C CA . ARG A 1 73 ? 12.460 -6.975 -12.420 1.00 91.12 73 ARG A CA 1
ATOM 597 C C . ARG A 1 73 ? 12.718 -6.816 -10.932 1.00 91.12 73 ARG A C 1
ATOM 599 O O . ARG A 1 73 ? 12.463 -5.732 -10.397 1.00 91.12 73 ARG A O 1
ATOM 606 N N . LEU A 1 74 ? 13.240 -7.871 -10.304 1.00 87.75 74 LEU A N 1
ATOM 607 C CA . LEU A 1 74 ? 13.813 -7.798 -8.952 1.00 87.75 74 LEU A CA 1
ATOM 608 C C . LEU A 1 74 ? 15.297 -7.434 -8.989 1.00 87.75 74 LEU A C 1
ATOM 610 O O . LEU A 1 74 ? 15.803 -6.808 -8.065 1.00 87.75 74 LEU A O 1
ATOM 614 N N . ASN A 1 75 ? 15.980 -7.845 -10.055 1.00 81.81 75 ASN A N 1
ATOM 615 C CA . ASN A 1 75 ? 17.348 -7.486 -10.398 1.00 81.81 75 ASN A CA 1
ATOM 616 C C . ASN A 1 75 ? 17.545 -7.682 -11.918 1.00 81.81 75 ASN A C 1
ATOM 618 O O . ASN A 1 75 ? 16.571 -7.809 -12.668 1.00 81.81 75 ASN A O 1
ATOM 622 N N . LYS A 1 76 ? 18.797 -7.670 -12.384 1.00 77.06 76 LYS A N 1
ATOM 623 C CA . LYS A 1 76 ? 19.151 -7.840 -13.800 1.00 77.06 76 LYS A CA 1
ATOM 624 C C . LYS A 1 76 ? 18.622 -9.145 -14.410 1.00 77.06 76 LYS A C 1
ATOM 626 O O . LYS A 1 76 ? 18.076 -9.127 -15.520 1.00 77.06 76 LYS A O 1
ATOM 631 N N . ASP A 1 77 ? 18.757 -10.245 -13.677 1.00 81.25 77 ASP A N 1
ATOM 632 C CA . ASP A 1 77 ? 18.528 -11.605 -14.172 1.00 81.25 77 ASP A CA 1
ATOM 633 C C . ASP A 1 77 ? 17.160 -12.164 -13.739 1.00 81.25 77 ASP A C 1
ATOM 635 O O . ASP A 1 77 ? 16.538 -12.933 -14.478 1.00 81.25 77 ASP A O 1
ATOM 639 N N . ASP A 1 78 ? 16.630 -11.694 -12.608 1.00 85.88 78 ASP A N 1
ATOM 640 C CA . ASP A 1 78 ? 15.371 -12.154 -12.030 1.00 85.88 78 ASP A CA 1
ATOM 641 C C . ASP A 1 78 ? 14.172 -11.354 -12.544 1.00 85.88 78 ASP A C 1
ATOM 643 O O . ASP A 1 78 ? 13.910 -10.199 -12.173 1.00 85.88 78 ASP A O 1
ATOM 647 N N . ARG A 1 79 ? 13.407 -12.026 -13.406 1.00 90.19 79 ARG A N 1
ATOM 648 C CA . ARG A 1 79 ? 12.129 -11.555 -13.945 1.00 90.19 79 ARG A CA 1
ATOM 649 C C . ARG A 1 79 ? 10.996 -11.829 -12.962 1.00 90.19 79 ARG A C 1
ATOM 651 O O . ARG A 1 79 ? 10.977 -12.857 -12.299 1.00 90.19 79 ARG A O 1
ATOM 658 N N . PHE A 1 80 ? 10.020 -10.931 -12.943 1.00 91.88 80 PHE A N 1
ATOM 659 C CA . PHE A 1 80 ? 8.819 -11.032 -12.125 1.00 91.88 80 PHE A CA 1
ATOM 660 C C . PHE A 1 80 ? 7.582 -10.881 -13.007 1.00 91.88 80 PHE A C 1
ATOM 662 O O . PHE A 1 80 ? 7.419 -9.882 -13.709 1.00 91.88 80 PHE A O 1
ATOM 669 N N . THR A 1 81 ? 6.719 -11.883 -13.007 1.00 93.69 81 THR A N 1
ATOM 670 C CA . THR A 1 81 ? 5.528 -11.945 -13.853 1.00 93.69 81 THR A CA 1
ATOM 671 C C . THR A 1 81 ? 4.275 -11.518 -13.098 1.00 93.69 81 THR A C 1
ATOM 673 O O . THR A 1 81 ? 4.284 -11.261 -11.893 1.00 93.69 81 THR A O 1
ATOM 676 N N . TYR A 1 82 ? 3.155 -11.447 -13.818 1.00 93.06 82 TYR A N 1
ATOM 677 C CA . TYR A 1 82 ? 1.863 -11.277 -13.171 1.00 93.06 82 TYR A CA 1
ATOM 678 C C . TYR A 1 82 ? 1.576 -12.406 -12.182 1.00 93.06 82 TYR A C 1
ATOM 680 O O . TYR A 1 82 ? 1.110 -12.110 -11.095 1.00 93.06 82 TYR A O 1
ATOM 688 N N . ASP A 1 83 ? 1.858 -13.668 -12.504 1.00 90.50 83 ASP A N 1
ATOM 689 C CA . ASP A 1 83 ? 1.508 -14.784 -11.616 1.00 90.50 83 ASP A CA 1
ATOM 690 C C . ASP A 1 83 ? 2.303 -14.730 -10.299 1.00 90.50 83 ASP A C 1
ATOM 692 O O . ASP A 1 83 ? 1.716 -14.903 -9.226 1.00 90.50 83 ASP A O 1
ATOM 696 N N . ASP A 1 84 ? 3.575 -14.315 -10.367 1.00 90.69 84 ASP A N 1
ATOM 697 C CA . ASP A 1 84 ? 4.425 -14.047 -9.195 1.00 90.69 84 ASP A CA 1
ATOM 698 C C . ASP A 1 84 ? 3.877 -12.913 -8.314 1.00 90.69 84 ASP A C 1
ATOM 700 O O . ASP A 1 84 ? 4.130 -12.873 -7.110 1.00 90.69 84 ASP A O 1
ATOM 704 N N . LEU A 1 85 ? 3.113 -11.970 -8.886 1.00 91.19 85 LEU A N 1
ATOM 705 C CA . LEU A 1 85 ? 2.466 -10.879 -8.149 1.00 91.19 85 LEU A CA 1
ATOM 706 C C . LEU A 1 85 ? 1.315 -11.377 -7.272 1.00 91.19 85 LEU A C 1
ATOM 708 O O . LEU A 1 85 ? 1.054 -10.806 -6.212 1.00 91.19 85 LEU A O 1
ATOM 712 N N . ILE A 1 86 ? 0.603 -12.403 -7.734 1.00 85.44 86 ILE A N 1
ATOM 713 C CA . ILE A 1 86 ? -0.672 -12.840 -7.152 1.00 85.44 86 ILE A CA 1
ATOM 714 C C . ILE A 1 86 ? -0.464 -13.889 -6.076 1.00 85.44 86 ILE A C 1
ATOM 716 O O . ILE A 1 86 ? -1.219 -13.916 -5.101 1.00 85.44 86 ILE A O 1
ATOM 720 N N . VAL A 1 87 ? 0.538 -14.740 -6.269 1.00 78.62 87 VAL A N 1
ATOM 721 C CA . VAL A 1 87 ? 0.831 -15.850 -5.375 1.00 78.62 87 VAL A CA 1
ATOM 722 C C . VAL A 1 87 ? 2.180 -15.618 -4.709 1.00 78.62 87 VAL A C 1
ATOM 724 O O . VAL A 1 87 ? 3.173 -15.278 -5.346 1.00 78.62 87 VAL A O 1
ATOM 727 N N . LYS A 1 88 ? 2.206 -15.800 -3.395 1.00 70.12 88 LYS A N 1
ATOM 728 C CA . LYS A 1 88 ? 3.400 -15.827 -2.566 1.00 70.12 88 LYS A CA 1
ATOM 729 C C . LYS A 1 88 ? 3.819 -17.289 -2.421 1.00 70.12 88 LYS A C 1
ATOM 731 O O . LYS A 1 88 ? 3.287 -18.025 -1.593 1.00 70.12 88 LYS A O 1
ATOM 736 N N . GLY A 1 89 ? 4.737 -17.743 -3.272 1.00 65.12 89 GLY A N 1
ATOM 737 C CA . GLY A 1 89 ? 5.124 -19.156 -3.306 1.00 65.12 89 GLY A CA 1
ATOM 738 C C . GLY A 1 89 ? 3.984 -20.057 -3.795 1.00 65.12 89 GLY A C 1
ATOM 739 O O . GLY A 1 89 ? 3.369 -19.758 -4.812 1.00 65.12 89 GLY A O 1
ATOM 740 N N . ALA A 1 90 ? 3.729 -21.177 -3.111 1.00 56.03 90 ALA A N 1
ATOM 741 C CA . ALA A 1 90 ? 2.801 -22.200 -3.599 1.00 56.03 90 ALA A CA 1
ATOM 742 C C . ALA A 1 90 ? 1.321 -21.967 -3.230 1.00 56.03 90 ALA A C 1
ATOM 744 O O . ALA A 1 90 ? 0.463 -22.420 -3.983 1.00 56.03 90 ALA A O 1
ATOM 745 N N . GLU A 1 91 ? 0.994 -21.289 -2.117 1.00 56.47 91 GLU A N 1
ATOM 746 C CA . GLU A 1 91 ? -0.391 -21.311 -1.591 1.00 56.47 91 GLU A CA 1
ATOM 747 C C . GLU A 1 91 ? -0.924 -19.999 -0.978 1.00 56.47 91 GLU A C 1
ATOM 749 O O . GLU A 1 91 ? -2.143 -19.849 -0.868 1.00 56.47 91 GLU A O 1
ATOM 754 N N . ASP A 1 92 ? -0.082 -19.007 -0.661 1.00 72.38 92 ASP A N 1
ATOM 755 C CA . ASP A 1 92 ? -0.542 -17.796 0.035 1.00 72.38 92 ASP A CA 1
ATOM 756 C C . ASP A 1 92 ? -0.791 -16.621 -0.916 1.00 72.38 92 ASP A C 1
ATOM 758 O O . ASP A 1 92 ? -0.001 -16.325 -1.813 1.00 72.38 92 ASP A O 1
ATOM 762 N N . ARG A 1 93 ? -1.899 -15.898 -0.715 1.00 79.56 93 ARG A N 1
ATOM 763 C CA . ARG A 1 93 ? -2.132 -14.618 -1.398 1.00 79.56 93 ARG A CA 1
ATOM 764 C C . ARG A 1 93 ? -1.391 -13.512 -0.667 1.00 79.56 93 ARG A C 1
ATOM 766 O O . ARG A 1 93 ? -1.490 -13.394 0.549 1.00 79.56 93 ARG A O 1
ATOM 773 N N . ARG A 1 94 ? -0.707 -12.676 -1.437 1.00 89.12 94 ARG A N 1
ATOM 774 C CA . ARG A 1 94 ? 0.021 -11.517 -0.930 1.00 89.12 94 ARG A CA 1
ATOM 775 C C . ARG A 1 94 ? -0.942 -10.455 -0.376 1.00 89.12 94 ARG A C 1
ATOM 777 O O . ARG A 1 94 ? -1.935 -10.128 -1.036 1.00 89.12 94 ARG A O 1
ATOM 784 N N . GLU A 1 95 ? -0.668 -9.925 0.815 1.00 91.81 95 GLU A N 1
ATOM 785 C CA . GLU A 1 95 ? -1.530 -8.934 1.474 1.00 91.81 95 GLU A CA 1
ATOM 786 C C . GLU A 1 95 ? -1.176 -7.524 0.997 1.00 91.81 95 GLU A C 1
ATOM 788 O O . GLU A 1 95 ? -0.014 -7.127 1.004 1.00 91.81 95 GLU A O 1
ATOM 793 N N . ILE A 1 96 ? -2.182 -6.753 0.571 1.00 95.62 96 ILE A N 1
ATOM 794 C CA . ILE A 1 96 ? -1.992 -5.362 0.155 1.00 95.62 96 ILE A CA 1
ATOM 795 C C . ILE A 1 96 ? -2.042 -4.420 1.362 1.00 95.62 96 ILE A C 1
ATOM 797 O O . ILE A 1 96 ? -3.027 -4.401 2.097 1.00 95.62 96 ILE A O 1
ATOM 801 N N . LEU A 1 97 ? -1.016 -3.581 1.511 1.00 96.44 97 LEU A N 1
ATOM 802 C CA . LEU A 1 97 ? -0.864 -2.660 2.642 1.00 96.44 97 LEU A CA 1
ATOM 803 C C . LEU A 1 97 ? -1.049 -1.189 2.253 1.00 96.44 97 LEU A C 1
ATOM 805 O O . LEU A 1 97 ? -1.598 -0.410 3.029 1.00 96.44 97 LEU A O 1
ATOM 809 N N . CYS A 1 98 ? -0.636 -0.781 1.048 1.00 97.12 98 CYS A N 1
ATOM 810 C CA . CYS A 1 98 ? -0.821 0.601 0.591 1.00 97.12 98 CYS A CA 1
ATOM 811 C C . CYS A 1 98 ? -0.822 0.725 -0.941 1.00 97.12 98 CYS A C 1
ATOM 813 O O . CYS A 1 98 ? -0.110 0.002 -1.636 1.00 97.12 98 CYS A O 1
ATOM 815 N N . ILE A 1 99 ? -1.607 1.667 -1.481 1.00 97.44 99 ILE A N 1
ATOM 816 C CA . ILE A 1 99 ? -1.651 1.994 -2.917 1.00 97.44 99 ILE A CA 1
ATOM 817 C C . ILE A 1 99 ? -1.718 3.509 -3.110 1.00 97.44 99 ILE A C 1
ATOM 819 O O . ILE A 1 99 ? -2.567 4.188 -2.525 1.00 97.44 99 ILE A O 1
ATOM 823 N N . GLY A 1 100 ? -0.916 4.050 -4.025 1.00 96.12 100 GLY A N 1
ATOM 824 C CA . GLY A 1 100 ? -0.862 5.494 -4.257 1.00 96.12 100 GLY A CA 1
ATOM 825 C C . GLY A 1 100 ? -0.025 5.880 -5.465 1.00 96.12 100 GLY A C 1
ATOM 826 O O . GLY A 1 100 ? 0.815 5.115 -5.921 1.00 96.12 100 GLY A O 1
ATOM 827 N N . GLY A 1 101 ? -0.311 7.060 -6.011 1.00 95.25 101 GLY A N 1
ATOM 828 C CA . GLY A 1 101 ? 0.451 7.622 -7.121 1.00 95.25 101 GLY A CA 1
ATOM 829 C C . GLY A 1 101 ? 1.709 8.324 -6.623 1.00 95.25 101 GLY A C 1
ATOM 830 O O . GLY A 1 101 ? 1.697 8.945 -5.558 1.00 95.25 101 GLY A O 1
ATOM 831 N N . ALA A 1 102 ? 2.776 8.239 -7.403 1.00 95.19 102 ALA A N 1
ATOM 832 C CA . ALA A 1 102 ? 4.010 8.968 -7.176 1.00 95.19 102 ALA A CA 1
ATOM 833 C C . ALA A 1 102 ? 4.705 9.259 -8.509 1.00 95.19 102 ALA A C 1
ATOM 835 O O . ALA A 1 102 ? 4.350 8.703 -9.549 1.00 95.19 102 ALA A O 1
ATOM 836 N N . ILE A 1 103 ? 5.713 10.122 -8.471 1.00 93.25 103 ILE A N 1
ATOM 837 C CA . ILE A 1 103 ? 6.608 10.348 -9.602 1.00 93.25 103 ILE A CA 1
ATOM 838 C C . ILE A 1 103 ? 7.918 9.627 -9.297 1.00 93.25 103 ILE A C 1
ATOM 840 O O . ILE A 1 103 ? 8.564 9.895 -8.285 1.00 93.25 103 ILE A O 1
ATOM 844 N N . CYS A 1 104 ? 8.286 8.681 -10.153 1.00 91.88 104 CYS A N 1
ATOM 845 C CA . CYS A 1 104 ? 9.538 7.945 -10.074 1.00 91.88 104 CYS A CA 1
ATOM 846 C C . CYS A 1 104 ? 10.589 8.631 -10.945 1.00 91.88 104 CYS A C 1
ATOM 848 O O . CYS A 1 104 ? 10.379 8.812 -12.144 1.00 91.88 104 CYS A O 1
ATOM 850 N N . HIS A 1 105 ? 11.740 8.947 -10.362 1.00 87.56 105 HIS A N 1
ATOM 851 C CA . HIS A 1 105 ? 12.903 9.451 -11.079 1.00 87.56 105 HIS A CA 1
ATOM 852 C C . HIS A 1 105 ? 14.017 8.403 -11.043 1.00 87.56 105 HIS A C 1
ATOM 854 O O . HIS A 1 105 ? 14.290 7.787 -10.006 1.00 87.56 105 HIS A O 1
ATOM 860 N N . ASN A 1 106 ? 14.668 8.205 -12.187 1.00 73.44 106 ASN A N 1
ATOM 861 C CA . ASN A 1 106 ? 15.882 7.405 -12.268 1.00 73.44 106 ASN A CA 1
ATOM 862 C C . ASN A 1 106 ? 17.091 8.257 -11.874 1.00 73.44 106 ASN A C 1
ATOM 864 O O . ASN A 1 106 ? 17.182 9.411 -12.277 1.00 73.44 106 ASN A O 1
ATOM 868 N N . SER A 1 107 ? 18.043 7.668 -11.143 1.00 62.12 107 SER A N 1
ATOM 869 C CA . SER A 1 107 ? 19.274 8.342 -10.690 1.00 62.12 107 SER A CA 1
ATOM 870 C C . SER A 1 107 ? 20.109 8.973 -11.816 1.00 62.12 107 SER A C 1
ATOM 872 O O . SER A 1 107 ? 20.915 9.854 -11.542 1.00 62.12 107 SER A O 1
ATOM 874 N N . GLU A 1 108 ? 19.960 8.500 -13.053 1.00 57.00 108 GLU A N 1
ATOM 875 C CA . GLU A 1 108 ? 20.711 8.970 -14.228 1.00 57.00 108 GLU A CA 1
ATOM 876 C C . GLU A 1 108 ? 19.944 10.013 -15.058 1.00 57.00 108 GLU A C 1
ATOM 878 O O . GLU A 1 108 ? 20.495 10.584 -15.996 1.00 57.00 108 GLU A O 1
ATOM 883 N N . GLN A 1 109 ? 18.667 10.255 -14.747 1.00 54.69 109 GLN A N 1
ATOM 884 C CA . GLN A 1 109 ? 17.812 11.183 -15.486 1.00 54.69 109 GLN A CA 1
ATOM 885 C C . GLN A 1 109 ? 17.731 12.526 -14.765 1.00 54.69 109 GLN A C 1
ATOM 887 O O . GLN A 1 109 ? 17.795 12.598 -13.535 1.00 54.69 109 GLN A O 1
ATOM 892 N N . LYS A 1 110 ? 17.572 13.609 -15.532 1.00 53.56 110 LYS A N 1
ATOM 893 C CA . LYS A 1 110 ? 17.325 14.928 -14.949 1.00 53.56 110 LYS A CA 1
ATOM 894 C C . LYS A 1 110 ? 16.029 14.887 -14.134 1.00 53.56 110 LYS A C 1
ATOM 896 O O . LYS A 1 110 ? 15.090 14.171 -14.479 1.00 53.56 110 LYS A O 1
ATOM 901 N N . ALA A 1 111 ? 15.955 15.684 -13.067 1.00 53.44 111 ALA A N 1
ATOM 902 C CA . ALA A 1 111 ? 14.792 15.730 -12.172 1.00 53.44 111 ALA A CA 1
ATOM 903 C C . ALA A 1 111 ? 13.460 16.030 -12.901 1.00 53.44 111 ALA A C 1
ATOM 905 O O . ALA A 1 111 ? 12.394 15.671 -12.410 1.00 53.44 111 ALA A O 1
ATOM 906 N N . GLU A 1 112 ? 13.531 16.644 -14.081 1.00 52.53 112 GLU A N 1
ATOM 907 C CA . GLU A 1 112 ? 12.414 17.001 -14.962 1.00 52.53 112 GLU A CA 1
ATOM 908 C C . GLU A 1 112 ? 11.816 15.831 -15.780 1.00 52.53 112 GLU A C 1
ATOM 910 O O . GLU A 1 112 ? 10.681 15.947 -16.230 1.00 52.53 112 GLU A O 1
ATOM 915 N N . ASP A 1 113 ? 12.483 14.671 -15.867 1.00 70.94 113 ASP A N 1
ATOM 916 C CA . ASP A 1 113 ? 12.034 13.494 -16.647 1.00 70.94 113 ASP A CA 1
ATOM 917 C C . ASP A 1 113 ? 11.320 12.415 -15.797 1.00 70.94 113 ASP A C 1
ATOM 919 O O . ASP A 1 113 ? 11.337 11.218 -16.101 1.00 70.94 113 ASP A O 1
ATOM 923 N N . GLY A 1 114 ? 10.699 12.822 -14.688 1.00 80.81 114 GLY A N 1
ATOM 924 C CA . GLY A 1 114 ? 9.999 11.909 -13.784 1.00 80.81 114 GLY A CA 1
ATOM 925 C C . GLY A 1 114 ? 8.831 11.174 -14.455 1.00 80.81 114 GLY A C 1
ATOM 926 O O . GLY A 1 114 ? 8.041 11.765 -15.188 1.00 80.81 114 GLY A O 1
ATOM 927 N N . ARG A 1 115 ? 8.683 9.876 -14.172 1.00 88.19 115 ARG A N 1
ATOM 928 C CA . ARG A 1 115 ? 7.581 9.048 -14.685 1.00 88.19 115 ARG A CA 1
ATOM 929 C C . ARG A 1 115 ? 6.488 8.889 -13.644 1.00 88.19 115 ARG A C 1
ATOM 931 O O . ARG A 1 115 ? 6.766 8.512 -12.507 1.00 88.19 115 ARG A O 1
ATOM 938 N N . GLU A 1 116 ? 5.239 9.097 -14.045 1.00 91.81 116 GLU A N 1
ATOM 939 C CA . GLU A 1 116 ? 4.097 8.778 -13.192 1.00 91.81 116 GLU A CA 1
ATOM 940 C C . GLU A 1 116 ? 3.985 7.266 -12.982 1.00 91.81 116 GLU A C 1
ATOM 942 O O . GLU A 1 116 ? 3.865 6.476 -13.926 1.00 91.81 116 GLU A O 1
ATOM 947 N N . VAL A 1 117 ? 4.006 6.865 -11.716 1.00 94.62 117 VAL A N 1
ATOM 948 C CA . VAL A 1 117 ? 3.874 5.476 -11.293 1.00 94.62 117 VAL A CA 1
ATOM 949 C C . VAL A 1 117 ? 2.786 5.337 -10.238 1.00 94.62 117 VAL A C 1
ATOM 951 O O . VAL A 1 117 ? 2.501 6.249 -9.461 1.00 94.62 117 VAL A O 1
ATOM 954 N N . VAL A 1 118 ? 2.191 4.155 -10.181 1.00 96.12 118 VAL A N 1
ATOM 955 C CA . VAL A 1 118 ? 1.403 3.689 -9.048 1.00 96.12 118 VAL A CA 1
ATOM 956 C C . VAL A 1 118 ? 2.284 2.764 -8.224 1.00 96.12 118 VAL A C 1
ATOM 958 O O . VAL A 1 118 ? 2.741 1.729 -8.708 1.00 96.12 118 VAL A O 1
ATOM 961 N N . LEU A 1 119 ? 2.512 3.150 -6.975 1.00 97.44 119 LEU A N 1
ATOM 962 C CA . LEU A 1 119 ? 3.148 2.313 -5.974 1.00 97.44 119 LEU A CA 1
ATOM 963 C C . LEU A 1 119 ? 2.108 1.374 -5.375 1.00 97.44 119 LEU A C 1
ATOM 965 O O . LEU A 1 119 ? 1.009 1.802 -5.002 1.00 97.44 119 LEU A O 1
ATOM 969 N N . VAL A 1 120 ? 2.479 0.107 -5.260 1.00 97.69 120 VAL A N 1
ATOM 970 C CA . VAL A 1 120 ? 1.674 -0.942 -4.642 1.00 97.69 120 VAL A CA 1
ATOM 971 C C . VAL A 1 120 ? 2.555 -1.637 -3.607 1.00 97.69 120 VAL A C 1
ATOM 973 O O . VAL A 1 120 ? 3.502 -2.335 -3.964 1.00 97.69 120 VAL A O 1
ATOM 976 N N . LEU A 1 121 ? 2.285 -1.384 -2.328 1.00 97.81 121 LEU A N 1
ATOM 977 C CA . LEU A 1 121 ? 3.008 -1.968 -1.202 1.00 97.81 121 LEU A CA 1
ATOM 978 C C . LEU A 1 121 ? 2.255 -3.184 -0.688 1.00 97.81 121 LEU A C 1
ATOM 980 O O . LEU A 1 121 ? 1.094 -3.071 -0.290 1.00 97.81 121 LEU A O 1
ATOM 984 N N . PHE A 1 122 ? 2.955 -4.303 -0.652 1.00 95.88 122 PHE A N 1
ATOM 985 C CA . PHE A 1 122 ? 2.510 -5.546 -0.056 1.00 95.88 122 PHE A CA 1
ATOM 986 C C . PHE A 1 122 ? 3.298 -5.865 1.218 1.00 95.88 122 PHE A C 1
ATOM 988 O O . PHE A 1 122 ? 4.188 -5.110 1.605 1.00 95.88 122 PHE A O 1
ATOM 995 N N . ASP A 1 123 ? 2.982 -6.987 1.856 1.00 93.06 123 ASP A N 1
ATOM 996 C CA . ASP A 1 123 ? 3.630 -7.488 3.071 1.00 93.06 123 ASP A CA 1
ATOM 997 C C . ASP A 1 123 ? 5.082 -7.968 2.881 1.00 93.06 123 ASP A C 1
ATOM 999 O O . ASP A 1 123 ? 5.828 -8.081 3.849 1.00 93.06 123 ASP A O 1
ATOM 1003 N N . ASP A 1 124 ? 5.521 -8.236 1.653 1.00 90.75 124 ASP A N 1
ATOM 1004 C CA . ASP A 1 124 ? 6.867 -8.736 1.330 1.00 90.75 124 ASP A CA 1
ATOM 1005 C C . ASP A 1 124 ? 7.606 -7.901 0.265 1.00 90.75 124 ASP A C 1
ATOM 1007 O O . ASP A 1 124 ? 8.843 -7.879 0.253 1.00 90.75 124 ASP A O 1
ATOM 1011 N N . ILE A 1 125 ? 6.879 -7.193 -0.607 1.00 94.06 125 ILE A N 1
ATOM 1012 C CA . ILE A 1 125 ? 7.433 -6.424 -1.732 1.00 94.06 125 ILE A CA 1
ATOM 1013 C C . ILE A 1 125 ? 6.772 -5.046 -1.912 1.00 94.06 125 ILE A C 1
ATOM 1015 O O . ILE A 1 125 ? 5.601 -4.832 -1.604 1.00 94.06 125 ILE A O 1
ATOM 1019 N N . LEU A 1 126 ? 7.510 -4.118 -2.517 1.00 96.81 126 LEU A N 1
ATOM 1020 C CA . LEU A 1 126 ? 7.016 -2.862 -3.080 1.00 96.81 126 LEU A CA 1
ATOM 1021 C C . LEU A 1 126 ? 7.099 -2.924 -4.612 1.00 96.81 126 LEU A C 1
ATOM 1023 O O . LEU A 1 126 ? 8.162 -3.186 -5.171 1.00 96.81 126 LEU A O 1
ATOM 1027 N N . VAL A 1 127 ? 5.991 -2.661 -5.304 1.00 96.88 1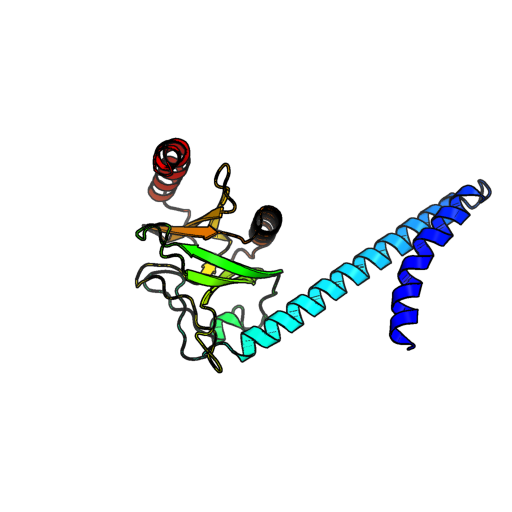27 VAL A N 1
ATOM 1028 C CA . VAL A 1 127 ? 5.889 -2.739 -6.770 1.00 96.88 127 VAL A CA 1
ATOM 1029 C C . VAL A 1 127 ? 5.632 -1.360 -7.365 1.00 96.88 127 VAL A C 1
ATOM 1031 O O . VAL A 1 127 ? 4.760 -0.623 -6.902 1.00 96.88 127 VAL A O 1
ATOM 1034 N N . LEU A 1 128 ? 6.369 -1.031 -8.427 1.00 96.69 128 LEU A N 1
ATOM 1035 C CA . LEU A 1 128 ? 6.178 0.169 -9.234 1.00 96.69 128 LEU A CA 1
ATOM 1036 C C . LEU A 1 128 ? 5.477 -0.216 -10.540 1.00 96.69 128 LEU A C 1
ATOM 1038 O O . LEU A 1 128 ? 6.043 -0.923 -11.376 1.00 96.69 128 LEU A O 1
ATOM 1042 N N . LEU A 1 129 ? 4.258 0.282 -10.735 1.00 96.31 129 LEU A N 1
ATOM 1043 C CA . LEU A 1 129 ? 3.504 0.127 -11.977 1.00 96.31 129 LEU A CA 1
ATOM 1044 C C . LEU A 1 129 ? 3.471 1.453 -12.734 1.00 96.31 129 LEU A C 1
ATOM 1046 O O . LEU A 1 129 ? 3.163 2.486 -12.149 1.00 96.31 129 LEU A O 1
ATOM 1050 N N . SER A 1 130 ? 3.734 1.447 -14.035 1.00 93.31 130 SER A N 1
ATOM 1051 C CA . SER A 1 130 ? 3.449 2.601 -14.887 1.00 93.31 130 SER A CA 1
ATOM 1052 C C . SER A 1 130 ? 1.940 2.759 -15.048 1.00 93.31 130 SER A C 1
ATOM 1054 O O . SER A 1 130 ? 1.218 1.781 -15.276 1.00 93.31 130 SER A O 1
ATOM 1056 N N . SER A 1 131 ? 1.466 3.997 -14.901 1.00 84.25 131 SER A N 1
ATOM 1057 C CA . SER A 1 131 ? 0.061 4.326 -15.133 1.00 84.25 131 SER A CA 1
ATOM 1058 C C . SER A 1 131 ? -0.315 4.043 -16.597 1.00 84.25 131 SER A C 1
ATOM 1060 O O . SER A 1 131 ? 0.547 4.130 -17.476 1.00 84.25 131 SER A O 1
ATOM 1062 N N . PRO A 1 132 ? -1.578 3.701 -16.899 1.00 79.88 132 PRO A N 1
ATOM 1063 C CA . PRO A 1 132 ? -1.991 3.440 -18.262 1.00 79.88 132 PRO A CA 1
ATOM 1064 C C . PRO A 1 132 ? -1.896 4.708 -19.111 1.00 79.88 132 PRO A C 1
ATOM 1066 O O . PRO A 1 132 ? -2.514 5.725 -18.796 1.00 79.88 132 PRO A O 1
ATOM 1069 N N . ASN A 1 133 ? -1.178 4.639 -20.230 1.00 69.25 133 ASN A N 1
ATOM 1070 C CA . ASN A 1 133 ? -1.137 5.740 -21.186 1.00 69.25 133 ASN A CA 1
ATOM 1071 C C . ASN A 1 133 ? -2.423 5.730 -22.035 1.00 69.25 133 ASN A C 1
ATOM 1073 O O . ASN A 1 133 ? -2.624 4.842 -22.862 1.00 69.25 133 ASN A O 1
ATOM 1077 N N . GLY A 1 134 ? -3.298 6.722 -21.845 1.00 60.62 134 GLY A N 1
ATOM 1078 C CA . GLY A 1 134 ? -4.494 6.931 -22.675 1.00 60.62 134 GLY A CA 1
ATOM 1079 C C . GLY A 1 134 ? -5.718 6.064 -22.326 1.00 60.62 134 GLY A C 1
ATOM 1080 O O . GLY A 1 134 ? -5.731 5.279 -21.377 1.00 60.62 134 GLY A O 1
ATOM 1081 N N . ARG A 1 135 ? -6.811 6.233 -23.087 1.00 55.56 135 ARG A N 1
ATOM 1082 C CA . ARG A 1 135 ? -8.072 5.500 -22.858 1.00 55.56 135 ARG A CA 1
ATOM 1083 C C . ARG A 1 135 ? -7.921 4.035 -23.270 1.00 55.56 135 ARG A C 1
ATOM 1085 O O . ARG A 1 135 ? -7.644 3.752 -24.428 1.00 55.56 135 ARG A O 1
ATOM 1092 N N . GLY A 1 136 ? -8.165 3.120 -22.333 1.00 66.62 136 GLY A N 1
ATOM 1093 C CA . GLY A 1 136 ? -8.052 1.674 -22.564 1.00 66.62 136 GLY A CA 1
ATOM 1094 C C . GLY A 1 136 ? -6.650 1.104 -22.333 1.00 66.62 136 GLY A C 1
ATOM 1095 O O . GLY A 1 136 ? -6.445 -0.085 -22.568 1.00 66.62 136 GLY A O 1
ATOM 1096 N N . GLY A 1 137 ? -5.703 1.920 -21.856 1.00 80.69 137 GLY A N 1
ATOM 1097 C CA . GLY A 1 137 ? -4.391 1.435 -21.449 1.00 80.69 137 GLY A CA 1
ATOM 1098 C C . GLY A 1 137 ? -4.482 0.439 -20.288 1.00 80.69 137 GLY A C 1
ATOM 1099 O O . GLY A 1 137 ? -5.420 0.466 -19.484 1.00 80.69 137 GLY A O 1
ATOM 1100 N N . LYS A 1 138 ? -3.455 -0.397 -20.165 1.00 92.12 138 LYS A N 1
ATOM 1101 C CA . LYS A 1 138 ? -3.242 -1.298 -19.030 1.00 92.12 138 LYS A CA 1
ATOM 1102 C C . LYS A 1 138 ? -2.108 -0.785 -18.144 1.00 92.12 138 LYS A C 1
ATOM 1104 O O . LYS A 1 138 ? -1.243 -0.057 -18.621 1.00 92.12 138 LYS A O 1
ATOM 1109 N N . TYR A 1 139 ? -2.098 -1.196 -16.880 1.00 94.81 139 TYR A N 1
ATOM 1110 C CA . TYR A 1 139 ? -0.923 -1.028 -16.025 1.00 94.81 139 TYR A CA 1
ATOM 1111 C C . TYR A 1 139 ? 0.176 -1.985 -16.481 1.00 94.81 139 TYR A C 1
ATOM 1113 O O . TYR A 1 139 ? -0.089 -3.158 -16.738 1.00 94.81 139 TYR A O 1
ATOM 1121 N N . THR A 1 140 ? 1.412 -1.515 -16.533 1.00 95.12 140 THR A N 1
ATOM 1122 C CA . THR A 1 140 ? 2.590 -2.357 -16.781 1.00 95.12 140 THR A CA 1
ATOM 1123 C C . THR A 1 140 ? 3.552 -2.206 -15.615 1.00 95.12 140 THR A C 1
ATOM 1125 O O . THR A 1 140 ? 3.565 -1.163 -14.963 1.00 95.12 140 THR A O 1
ATOM 1128 N N . PHE A 1 141 ? 4.378 -3.210 -15.337 1.00 95.00 141 PHE A N 1
ATOM 1129 C CA . PHE A 1 141 ? 5.537 -3.004 -14.475 1.00 95.00 141 PHE A CA 1
ATOM 1130 C C . PHE A 1 141 ? 6.389 -1.863 -15.039 1.00 95.00 141 PHE A C 1
ATOM 1132 O O . PHE A 1 141 ? 6.539 -1.729 -16.257 1.00 95.00 141 PHE A O 1
ATOM 1139 N N . CYS A 1 142 ? 6.872 -0.994 -14.154 1.00 92.94 142 CYS A N 1
ATOM 1140 C CA . CYS A 1 142 ? 7.607 0.195 -14.557 1.00 92.94 142 CYS A CA 1
ATOM 1141 C C . CYS A 1 142 ? 8.956 -0.198 -15.166 1.00 92.94 142 CYS A C 1
ATOM 1143 O O . CYS A 1 142 ? 9.842 -0.670 -14.456 1.00 92.94 142 CYS A O 1
ATOM 1145 N N . ASP A 1 143 ? 9.123 0.018 -16.470 1.00 88.38 143 ASP A N 1
ATOM 1146 C CA . ASP A 1 143 ? 10.411 -0.184 -17.127 1.00 88.38 143 ASP A CA 1
ATOM 1147 C C . ASP A 1 143 ? 11.353 0.976 -16.795 1.00 88.38 143 ASP A C 1
ATOM 1149 O O . ASP A 1 143 ? 11.162 2.114 -17.240 1.00 88.38 143 ASP A O 1
ATOM 1153 N N . ARG A 1 144 ? 12.371 0.679 -15.987 1.00 87.88 144 ARG A N 1
ATOM 1154 C CA . ARG A 1 144 ? 13.412 1.626 -15.580 1.00 87.88 144 ARG A CA 1
ATOM 1155 C C . ARG A 1 144 ? 14.748 1.374 -16.282 1.00 87.88 144 ARG A C 1
ATOM 1157 O O . ARG A 1 144 ? 15.683 2.128 -16.029 1.00 87.88 144 ARG A O 1
ATOM 1164 N N . GLY A 1 145 ? 14.832 0.374 -17.162 1.00 83.50 145 GLY A N 1
ATOM 1165 C CA . GLY A 1 145 ? 16.066 -0.093 -17.792 1.00 83.50 145 GLY A CA 1
ATOM 1166 C C . GLY A 1 145 ? 16.450 -1.527 -17.388 1.00 83.50 145 GLY A C 1
ATOM 1167 O O . GLY A 1 145 ? 15.884 -2.086 -16.448 1.00 83.50 145 GLY A O 1
ATOM 1168 N N . PRO A 1 146 ? 17.416 -2.142 -18.096 1.00 74.75 146 PRO A N 1
ATOM 1169 C CA . PRO A 1 146 ? 17.730 -3.570 -17.978 1.00 74.75 146 PRO A CA 1
ATOM 1170 C C . PRO A 1 146 ? 18.266 -3.993 -16.603 1.00 74.75 146 PRO A C 1
ATOM 1172 O O . PRO A 1 146 ? 17.949 -5.092 -16.157 1.00 74.75 146 PRO A O 1
ATOM 1175 N N . ASP A 1 147 ? 19.003 -3.112 -15.922 1.00 78.00 147 ASP A N 1
ATOM 1176 C CA . ASP A 1 147 ? 19.652 -3.385 -14.630 1.00 78.00 147 ASP A CA 1
ATOM 1177 C C . ASP A 1 147 ? 18.937 -2.678 -13.453 1.00 78.00 147 ASP A C 1
ATOM 1179 O O . ASP A 1 147 ? 19.521 -2.459 -12.393 1.00 78.00 147 ASP A O 1
ATOM 1183 N N . ARG A 1 148 ? 17.675 -2.259 -13.638 1.00 86.44 148 ARG A N 1
ATOM 1184 C CA . ARG A 1 148 ? 16.910 -1.458 -12.666 1.00 86.44 148 ARG A CA 1
ATOM 1185 C C . ARG A 1 148 ? 15.680 -2.213 -12.163 1.00 86.44 148 ARG A C 1
ATOM 1187 O O . ARG A 1 148 ? 14.981 -2.875 -12.928 1.00 86.44 148 ARG A O 1
ATOM 1194 N N . CYS A 1 149 ? 15.392 -2.079 -10.872 1.00 89.00 149 CYS A N 1
ATOM 1195 C CA . CYS A 1 149 ? 14.322 -2.803 -10.195 1.00 89.00 149 CYS A CA 1
ATOM 1196 C C . CYS A 1 149 ? 12.975 -2.092 -10.374 1.00 89.00 149 CYS A C 1
ATOM 1198 O O . CYS A 1 149 ? 12.859 -0.879 -10.178 1.00 89.00 149 CYS A O 1
ATOM 1200 N N . SER A 1 150 ? 11.932 -2.857 -10.684 1.00 92.00 150 SER A N 1
ATOM 1201 C CA . SER A 1 150 ? 10.533 -2.399 -10.666 1.00 92.00 150 SER A CA 1
ATOM 1202 C C . SER A 1 150 ? 9.715 -3.093 -9.574 1.00 92.00 150 SER A C 1
ATOM 1204 O O . SER A 1 150 ? 8.606 -2.663 -9.254 1.00 92.00 150 SER A O 1
ATOM 1206 N N . VAL A 1 151 ? 10.260 -4.175 -9.016 1.00 94.38 151 VAL A N 1
ATOM 1207 C CA . VAL A 1 151 ? 9.719 -4.957 -7.908 1.00 94.38 151 VAL A CA 1
ATOM 1208 C C . VAL A 1 151 ? 10.814 -5.055 -6.857 1.00 94.38 151 VAL A C 1
ATOM 1210 O O . VAL A 1 151 ? 11.934 -5.450 -7.159 1.00 94.38 151 VAL A O 1
ATOM 1213 N N . ILE A 1 152 ? 10.512 -4.641 -5.634 1.00 93.25 152 ILE A N 1
ATOM 1214 C CA . ILE A 1 152 ? 11.514 -4.385 -4.603 1.00 93.25 152 ILE A CA 1
ATOM 1215 C C . ILE A 1 152 ? 11.170 -5.222 -3.373 1.00 93.25 152 ILE A C 1
ATOM 1217 O O . ILE A 1 152 ? 10.180 -4.918 -2.705 1.00 93.25 152 ILE A O 1
ATOM 1221 N N . PRO A 1 153 ? 11.966 -6.243 -3.027 1.00 91.38 153 PRO A N 1
ATOM 1222 C CA . PRO A 1 153 ? 11.826 -6.934 -1.751 1.00 91.38 153 PRO A CA 1
ATOM 1223 C C . PRO A 1 153 ? 12.000 -5.966 -0.576 1.00 91.38 153 PRO A C 1
ATOM 1225 O O . PRO A 1 153 ? 12.975 -5.220 -0.510 1.00 91.38 153 PRO A O 1
ATOM 1228 N N . LEU A 1 154 ? 11.088 -5.981 0.399 1.00 91.75 154 LEU A N 1
ATOM 1229 C CA . LEU A 1 154 ? 11.160 -5.031 1.519 1.00 91.75 154 LEU A CA 1
ATOM 1230 C C . LEU A 1 154 ? 12.420 -5.219 2.371 1.00 91.75 154 LEU A C 1
ATOM 1232 O O . LEU A 1 154 ? 12.966 -4.257 2.911 1.00 91.75 154 LEU A O 1
ATOM 1236 N N . ARG A 1 155 ? 12.935 -6.449 2.448 1.00 85.81 155 ARG A N 1
ATOM 1237 C CA . ARG A 1 155 ? 14.157 -6.764 3.199 1.00 85.81 155 ARG A CA 1
ATOM 1238 C C . ARG A 1 155 ? 15.424 -6.176 2.577 1.00 85.81 155 ARG A C 1
ATOM 1240 O O . ARG A 1 155 ? 16.320 -5.803 3.331 1.00 85.81 155 ARG A O 1
ATOM 1247 N N . SER A 1 156 ? 15.485 -6.035 1.250 1.00 85.00 156 SER A N 1
ATOM 1248 C CA . SER A 1 156 ? 16.613 -5.391 0.557 1.00 85.00 156 SER A CA 1
ATOM 1249 C C . SER A 1 156 ? 16.512 -3.864 0.533 1.00 85.00 156 SER A C 1
ATOM 1251 O O . SER A 1 156 ? 17.476 -3.194 0.163 1.00 85.00 156 SER A O 1
ATOM 1253 N N . LEU A 1 157 ? 15.359 -3.303 0.909 1.00 89.25 157 LEU A N 1
ATOM 1254 C CA . LEU A 1 157 ? 15.061 -1.886 0.755 1.00 89.25 157 LEU A CA 1
ATOM 1255 C C . LEU A 1 157 ? 15.527 -1.059 1.956 1.00 89.25 157 LEU A C 1
ATOM 1257 O O . LEU A 1 157 ? 15.111 -1.277 3.093 1.00 89.25 157 LEU A O 1
ATOM 1261 N N . ILE A 1 158 ? 16.324 -0.029 1.706 1.00 89.38 158 ILE A N 1
ATOM 1262 C CA . ILE A 1 158 ? 16.634 1.036 2.660 1.00 89.38 158 ILE A CA 1
ATOM 1263 C C . ILE A 1 158 ? 15.944 2.306 2.169 1.00 89.38 158 ILE A C 1
ATOM 1265 O O . ILE A 1 158 ? 16.154 2.730 1.036 1.00 89.38 158 ILE A O 1
ATOM 1269 N N . ILE A 1 159 ? 15.128 2.927 3.022 1.00 90.94 159 ILE A N 1
ATOM 1270 C CA . ILE A 1 159 ? 14.450 4.179 2.683 1.00 90.94 159 ILE A CA 1
ATOM 1271 C C . ILE A 1 159 ? 15.082 5.365 3.405 1.00 90.94 159 ILE A C 1
ATOM 1273 O O . ILE A 1 159 ? 15.432 5.291 4.585 1.00 90.94 159 ILE A O 1
ATOM 1277 N N . ARG A 1 160 ? 15.195 6.500 2.713 1.00 88.75 160 ARG A N 1
ATOM 1278 C CA . ARG A 1 160 ? 15.693 7.749 3.292 1.00 88.75 160 ARG A CA 1
ATOM 1279 C C . ARG A 1 160 ? 14.868 8.937 2.825 1.00 88.75 160 ARG A C 1
ATOM 1281 O O . ARG A 1 160 ? 14.635 9.130 1.639 1.00 88.75 160 ARG A O 1
ATOM 1288 N N . ARG A 1 161 ? 14.454 9.775 3.774 1.00 87.69 161 ARG A N 1
ATOM 1289 C CA . ARG A 1 161 ? 13.767 11.034 3.474 1.00 87.69 161 ARG A CA 1
ATOM 1290 C C . ARG A 1 161 ? 14.752 12.080 2.969 1.00 87.69 161 ARG A C 1
ATOM 1292 O O . ARG A 1 161 ? 15.786 12.294 3.598 1.00 87.69 161 ARG A O 1
ATOM 1299 N N . MET A 1 162 ? 14.376 12.784 1.906 1.00 84.12 162 MET A N 1
ATOM 1300 C CA . MET A 1 162 ? 15.106 13.964 1.454 1.00 84.12 162 MET A CA 1
ATOM 1301 C C . MET A 1 162 ? 14.766 15.196 2.306 1.00 84.12 162 MET A C 1
ATOM 1303 O O . MET A 1 162 ? 13.584 15.450 2.578 1.00 84.12 162 MET A O 1
ATOM 1307 N N . PRO A 1 163 ? 15.766 15.989 2.729 1.00 79.38 163 PRO A N 1
ATOM 1308 C CA . PRO A 1 163 ? 15.517 17.228 3.453 1.00 79.38 163 PRO A CA 1
ATOM 1309 C C . PRO A 1 163 ? 14.765 18.224 2.564 1.00 79.38 163 PRO A C 1
ATOM 1311 O O . PRO A 1 163 ? 15.041 18.343 1.375 1.00 79.38 163 PRO A O 1
ATOM 1314 N N . ARG A 1 164 ? 13.795 18.938 3.151 1.00 76.69 164 ARG A N 1
ATOM 1315 C CA . ARG A 1 164 ? 13.000 19.999 2.492 1.00 76.69 164 ARG A CA 1
ATOM 1316 C C . ARG A 1 164 ? 12.289 19.583 1.187 1.00 76.69 164 ARG A C 1
ATOM 1318 O O . ARG A 1 164 ? 11.814 20.445 0.459 1.00 76.69 164 ARG A O 1
ATOM 1325 N N . ASN A 1 165 ? 12.144 18.283 0.924 1.00 84.50 165 ASN A N 1
ATOM 1326 C CA . ASN A 1 165 ? 11.477 17.746 -0.263 1.00 84.50 165 ASN A CA 1
ATOM 1327 C C . ASN A 1 165 ? 10.376 16.736 0.143 1.00 84.50 165 ASN A C 1
ATOM 1329 O O . ASN A 1 165 ? 10.333 16.243 1.275 1.00 84.50 165 ASN A O 1
ATOM 1333 N N . ARG A 1 166 ? 9.458 16.442 -0.782 1.00 91.62 166 ARG A N 1
ATOM 1334 C CA . ARG A 1 166 ? 8.393 15.431 -0.681 1.00 91.62 166 ARG A CA 1
ATOM 1335 C C . ARG A 1 166 ? 8.839 14.089 -1.270 1.00 91.62 166 ARG A C 1
ATOM 1337 O O . ARG A 1 166 ? 8.015 13.354 -1.800 1.00 91.62 166 ARG A O 1
ATOM 1344 N N . SER A 1 167 ? 10.130 13.776 -1.169 1.00 91.81 167 SER A N 1
ATOM 1345 C CA . SER A 1 167 ? 10.732 12.628 -1.849 1.00 91.81 167 SER A CA 1
ATOM 1346 C C . SER A 1 167 ? 11.405 11.645 -0.892 1.00 91.81 167 SER A C 1
ATOM 1348 O O . SER A 1 167 ? 12.009 12.042 0.113 1.00 91.81 167 SER A O 1
ATOM 1350 N N . LEU A 1 168 ? 11.314 10.358 -1.225 1.00 92.44 168 LEU A N 1
ATOM 1351 C CA . LEU A 1 168 ? 12.075 9.277 -0.605 1.00 92.44 168 LEU A CA 1
ATOM 1352 C C . LEU A 1 168 ? 13.137 8.765 -1.584 1.00 92.44 168 LEU A C 1
ATOM 1354 O O . LEU A 1 168 ? 12.844 8.514 -2.752 1.00 92.44 168 LEU A O 1
ATOM 1358 N N . PHE A 1 169 ? 14.356 8.580 -1.085 1.00 90.81 169 PHE A N 1
ATOM 1359 C CA . PHE A 1 169 ? 15.351 7.709 -1.697 1.00 90.81 169 PHE A CA 1
ATOM 1360 C C . PHE A 1 169 ? 15.062 6.272 -1.273 1.00 90.81 169 PHE A C 1
ATOM 1362 O O . PHE A 1 169 ? 14.996 5.981 -0.078 1.00 90.81 169 PHE A O 1
ATOM 1369 N N . LEU A 1 170 ? 14.909 5.392 -2.251 1.00 91.69 170 LEU A N 1
ATOM 1370 C CA . LEU A 1 170 ? 14.836 3.950 -2.086 1.00 91.69 170 LEU A CA 1
ATOM 1371 C C . LEU A 1 170 ? 16.166 3.380 -2.576 1.00 91.69 170 LEU A C 1
ATOM 1373 O O . LEU A 1 170 ? 16.488 3.483 -3.759 1.00 91.69 170 LEU A O 1
ATOM 1377 N N . VAL A 1 171 ? 16.948 2.821 -1.662 1.00 88.94 171 VAL A N 1
ATOM 1378 C CA . VAL A 1 171 ? 18.197 2.125 -1.967 1.00 88.94 171 VAL A CA 1
ATOM 1379 C C . VAL A 1 171 ? 17.910 0.637 -1.880 1.00 88.94 171 VAL A C 1
ATOM 1381 O O . VAL A 1 171 ? 17.601 0.122 -0.806 1.00 88.94 171 VAL A O 1
ATOM 1384 N N . VAL A 1 172 ? 17.967 -0.039 -3.018 1.00 87.62 172 VAL A N 1
ATOM 1385 C CA . VAL A 1 172 ? 17.696 -1.469 -3.136 1.00 87.62 172 VAL A CA 1
ATOM 1386 C C . VAL A 1 172 ? 19.024 -2.196 -3.224 1.00 87.62 172 VAL A C 1
ATOM 1388 O O . VAL A 1 172 ? 19.793 -1.992 -4.159 1.00 87.62 172 VAL A O 1
ATOM 1391 N N . ALA A 1 173 ? 19.292 -3.043 -2.242 1.00 82.62 173 ALA A N 1
ATOM 1392 C CA . ALA A 1 173 ? 20.441 -3.928 -2.257 1.00 82.62 173 ALA A CA 1
ATOM 1393 C C . ALA A 1 173 ? 20.278 -5.036 -3.311 1.00 82.62 173 ALA A C 1
ATOM 1395 O O . ALA A 1 173 ? 19.341 -5.831 -3.217 1.00 82.62 173 ALA A O 1
ATOM 1396 N N . VAL A 1 174 ? 21.192 -5.104 -4.283 1.00 75.69 174 VAL A N 1
ATOM 1397 C CA . VAL A 1 174 ? 21.179 -6.090 -5.373 1.00 75.69 174 VAL A CA 1
ATOM 1398 C C . VAL A 1 174 ? 22.602 -6.586 -5.599 1.00 75.69 174 VAL A C 1
ATOM 1400 O O . VAL A 1 174 ? 23.310 -6.019 -6.414 1.00 75.69 174 VAL A O 1
ATOM 1403 N N . ASP A 1 175 ? 23.041 -7.607 -4.868 1.00 70.06 175 ASP A N 1
ATOM 1404 C CA . ASP A 1 175 ? 24.431 -8.092 -4.904 1.00 70.06 175 ASP A CA 1
AT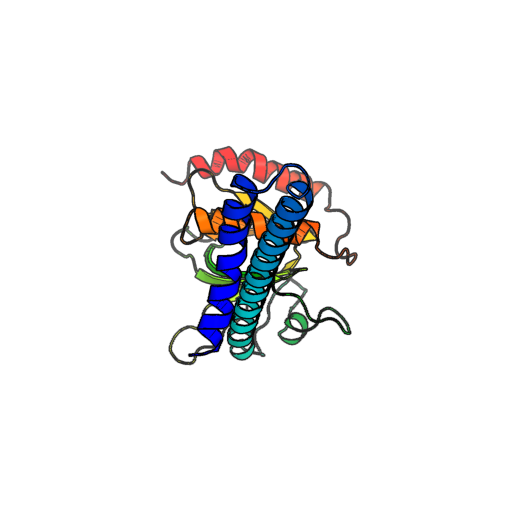OM 1405 C C . ASP A 1 175 ? 24.954 -8.319 -6.345 1.00 70.06 175 ASP A C 1
ATOM 1407 O O . ASP A 1 175 ? 24.279 -9.009 -7.117 1.00 70.06 175 ASP A O 1
ATOM 1411 N N . PRO A 1 176 ? 26.111 -7.744 -6.755 1.00 67.31 176 PRO A N 1
ATOM 1412 C CA . PRO A 1 176 ? 27.076 -6.920 -5.996 1.00 67.31 176 PRO A CA 1
ATOM 1413 C C . PRO A 1 176 ? 26.860 -5.392 -6.080 1.00 67.31 176 PRO A C 1
ATOM 1415 O O . PRO A 1 176 ? 27.723 -4.609 -5.685 1.00 67.31 176 PRO A O 1
ATOM 1418 N N . PHE A 1 177 ? 25.734 -4.943 -6.622 1.00 75.38 177 PHE A N 1
ATOM 1419 C CA . PHE A 1 177 ? 25.371 -3.545 -6.853 1.00 75.38 177 PHE A CA 1
ATOM 1420 C C . PHE A 1 177 ? 24.269 -3.041 -5.896 1.00 75.38 177 PHE A C 1
ATOM 1422 O O . PHE A 1 177 ? 23.817 -3.704 -4.958 1.00 75.38 177 PHE A O 1
ATOM 1429 N N . PHE A 1 178 ? 23.818 -1.813 -6.138 1.00 81.50 178 PHE A N 1
ATOM 1430 C CA . PHE A 1 178 ? 22.585 -1.284 -5.576 1.00 81.50 178 PHE A CA 1
ATOM 1431 C C . PHE A 1 178 ? 21.814 -0.535 -6.661 1.00 81.50 178 PHE A C 1
ATOM 1433 O O . PHE A 1 178 ? 22.404 0.059 -7.566 1.00 81.50 178 PHE A O 1
ATOM 1440 N N . ASP A 1 179 ? 20.492 -0.534 -6.552 1.00 86.06 179 ASP A N 1
ATOM 1441 C CA . ASP A 1 179 ? 19.644 0.341 -7.350 1.00 86.06 179 ASP A CA 1
ATOM 1442 C C . ASP A 1 179 ? 19.157 1.513 -6.494 1.00 86.06 179 ASP A C 1
ATOM 1444 O O . ASP A 1 179 ? 18.753 1.341 -5.344 1.00 86.06 179 ASP A O 1
ATOM 1448 N N . LEU A 1 180 ? 19.206 2.716 -7.062 1.00 87.19 180 LEU A N 1
ATOM 1449 C CA . LEU A 1 180 ? 18.750 3.942 -6.424 1.00 87.19 180 LEU A CA 1
ATOM 1450 C C . LEU A 1 180 ? 17.524 4.467 -7.160 1.00 87.19 180 LEU A C 1
ATOM 1452 O O . LEU A 1 180 ? 17.564 4.756 -8.360 1.00 87.19 180 LEU A O 1
ATOM 1456 N N . ILE A 1 181 ? 16.443 4.635 -6.409 1.00 89.12 181 ILE A N 1
ATOM 1457 C CA . ILE A 1 181 ? 15.162 5.119 -6.913 1.00 89.12 181 ILE A CA 1
ATOM 1458 C C . ILE A 1 181 ? 14.764 6.340 -6.109 1.00 89.12 181 ILE A C 1
ATOM 1460 O O . ILE A 1 181 ? 14.778 6.320 -4.878 1.00 89.12 181 ILE A O 1
ATOM 1464 N N . VAL A 1 182 ? 14.373 7.399 -6.803 1.00 90.88 182 VAL A N 1
ATOM 1465 C CA . VAL A 1 182 ? 13.794 8.579 -6.170 1.00 90.88 182 VAL A CA 1
ATOM 1466 C C . VAL A 1 182 ? 12.304 8.573 -6.430 1.00 90.88 182 VAL A C 1
ATOM 1468 O O . VAL A 1 182 ? 11.872 8.531 -7.579 1.00 90.88 182 VAL A O 1
ATOM 1471 N N . VAL A 1 183 ? 11.518 8.627 -5.361 1.00 93.56 183 VAL A N 1
ATOM 1472 C CA . VAL A 1 183 ? 10.061 8.647 -5.451 1.00 93.56 183 VAL A CA 1
ATOM 1473 C C . VAL A 1 183 ? 9.532 9.913 -4.798 1.00 93.56 183 VAL A C 1
ATOM 1475 O O . VAL A 1 183 ? 9.696 10.112 -3.593 1.00 93.56 183 VAL A O 1
ATOM 1478 N N . THR A 1 184 ? 8.903 10.761 -5.606 1.00 93.94 184 THR A N 1
ATOM 1479 C CA . THR A 1 184 ? 8.332 12.050 -5.207 1.00 93.94 184 THR A CA 1
ATOM 1480 C C . THR A 1 184 ? 6.825 11.914 -5.017 1.00 93.94 184 THR A C 1
ATOM 1482 O O . THR A 1 184 ? 6.108 11.466 -5.915 1.00 93.94 184 THR A O 1
ATOM 1485 N N . PHE A 1 185 ? 6.326 12.328 -3.854 1.00 95.38 185 PHE A N 1
ATOM 1486 C CA . PHE A 1 185 ? 4.916 12.242 -3.480 1.00 95.38 185 PHE A CA 1
ATOM 1487 C C . PHE A 1 185 ? 4.181 13.571 -3.658 1.00 95.38 185 PHE A C 1
ATOM 1489 O O . PHE A 1 185 ? 4.769 14.657 -3.611 1.00 95.38 185 PHE A O 1
ATOM 1496 N N . ASN A 1 186 ? 2.855 13.501 -3.796 1.00 92.69 186 ASN A N 1
ATOM 1497 C CA . ASN A 1 186 ? 2.017 14.678 -4.018 1.00 92.69 186 ASN A CA 1
ATOM 1498 C C . ASN A 1 186 ? 1.953 15.625 -2.803 1.00 92.69 186 ASN A C 1
ATOM 1500 O O . ASN A 1 186 ? 1.794 16.832 -2.964 1.00 92.69 186 ASN A O 1
ATOM 1504 N N . SER A 1 187 ? 2.152 15.119 -1.587 1.00 93.81 187 SER A N 1
ATOM 1505 C CA . SER A 1 187 ? 2.189 15.938 -0.375 1.00 93.81 187 SER A CA 1
ATOM 1506 C C . SER A 1 187 ? 3.217 15.438 0.647 1.00 93.81 187 SER A C 1
ATOM 1508 O O . SER A 1 187 ? 3.726 14.322 0.569 1.00 93.81 187 SER A O 1
ATOM 1510 N N . ASN A 1 188 ? 3.543 16.284 1.630 1.00 93.31 188 ASN A N 1
ATOM 1511 C CA . ASN A 1 188 ? 4.381 15.878 2.766 1.00 93.31 188 ASN A CA 1
ATOM 1512 C C . ASN A 1 188 ? 3.667 14.820 3.626 1.00 93.31 188 ASN A C 1
ATOM 1514 O O . ASN A 1 188 ? 4.314 13.903 4.119 1.00 93.31 188 ASN A O 1
ATOM 1518 N N . ASN A 1 189 ? 2.338 14.918 3.743 1.00 94.31 189 ASN A N 1
ATOM 1519 C CA . ASN A 1 189 ? 1.529 13.921 4.434 1.00 94.31 189 ASN A CA 1
ATOM 1520 C C . ASN A 1 189 ? 1.637 12.550 3.755 1.00 94.31 189 ASN A C 1
ATOM 1522 O O . ASN A 1 189 ? 1.903 11.565 4.435 1.00 94.31 189 ASN A O 1
ATOM 1526 N N . ASP A 1 190 ? 1.539 12.510 2.421 1.00 95.25 190 ASP A N 1
ATOM 1527 C CA . ASP A 1 190 ? 1.729 11.273 1.656 1.00 95.25 190 ASP A CA 1
ATOM 1528 C C . ASP A 1 190 ? 3.121 10.695 1.907 1.00 95.25 190 ASP A C 1
ATOM 1530 O O . ASP A 1 190 ? 3.240 9.514 2.203 1.00 95.25 190 ASP A O 1
ATOM 1534 N N . LEU A 1 191 ? 4.175 11.521 1.873 1.00 95.06 191 LEU A N 1
ATOM 1535 C CA . LEU A 1 191 ? 5.526 11.054 2.190 1.00 95.06 191 LEU A CA 1
ATOM 1536 C C . LEU A 1 191 ? 5.612 10.442 3.592 1.00 95.06 191 LEU A C 1
ATOM 1538 O O . LEU A 1 191 ? 6.235 9.395 3.753 1.00 95.06 191 LEU A O 1
ATOM 1542 N N . VAL A 1 192 ? 5.041 11.094 4.610 1.00 95.12 192 VAL A N 1
ATOM 1543 C CA . VAL A 1 192 ? 5.085 10.598 5.996 1.00 95.12 192 VAL A CA 1
ATOM 1544 C C . VAL A 1 192 ? 4.335 9.274 6.110 1.00 95.12 192 VAL A C 1
ATOM 1546 O O . VAL A 1 192 ? 4.868 8.330 6.690 1.00 95.12 192 VAL A O 1
ATOM 1549 N N . GLN A 1 193 ? 3.152 9.184 5.503 1.00 95.44 193 GLN A N 1
ATOM 1550 C CA . GLN A 1 193 ? 2.345 7.969 5.478 1.00 95.44 193 GLN A CA 1
ATOM 1551 C C . GLN A 1 193 ? 3.065 6.825 4.755 1.00 95.44 193 GLN A C 1
ATOM 1553 O O . GLN A 1 193 ? 3.160 5.727 5.292 1.00 95.44 193 GLN A O 1
ATOM 1558 N N . TRP A 1 194 ? 3.610 7.075 3.563 1.00 97.38 194 TRP A N 1
ATOM 1559 C CA . TRP A 1 194 ? 4.345 6.075 2.789 1.00 97.38 194 TRP A CA 1
ATOM 1560 C C . TRP A 1 194 ? 5.599 5.599 3.499 1.00 97.38 194 TRP A C 1
ATOM 1562 O O . TRP A 1 194 ? 5.869 4.402 3.526 1.00 97.38 194 TRP A O 1
ATOM 1572 N N . LYS A 1 195 ? 6.353 6.525 4.096 1.00 96.00 195 LYS A N 1
ATOM 1573 C CA . LYS A 1 195 ? 7.542 6.182 4.868 1.00 96.00 195 LYS A CA 1
ATOM 1574 C C . LYS A 1 195 ? 7.183 5.241 6.025 1.00 96.00 195 LYS A C 1
ATOM 1576 O O . LYS A 1 195 ? 7.801 4.188 6.136 1.00 96.00 195 LYS A O 1
ATOM 1581 N N . GLY A 1 196 ? 6.175 5.600 6.825 1.00 96.31 196 GLY A N 1
ATOM 1582 C CA . GLY A 1 196 ? 5.722 4.782 7.952 1.00 96.31 196 GLY A CA 1
ATOM 1583 C C . GLY A 1 196 ? 5.211 3.410 7.512 1.00 96.31 196 GLY A C 1
ATOM 1584 O O . GLY A 1 196 ? 5.634 2.403 8.064 1.00 96.31 196 GLY A O 1
ATOM 1585 N N . ALA A 1 197 ? 4.388 3.361 6.459 1.00 96.62 197 ALA A N 1
ATOM 1586 C CA . ALA A 1 197 ? 3.857 2.106 5.930 1.00 96.62 197 ALA A CA 1
ATOM 1587 C C . ALA A 1 197 ? 4.963 1.163 5.425 1.00 96.62 197 ALA A C 1
ATOM 1589 O O . ALA A 1 197 ? 4.900 -0.038 5.664 1.00 96.62 197 ALA A O 1
ATOM 1590 N N . ILE A 1 198 ? 5.989 1.689 4.743 1.00 96.69 198 ILE A N 1
ATOM 1591 C CA . ILE A 1 198 ? 7.121 0.876 4.271 1.00 96.69 198 ILE A CA 1
ATOM 1592 C C . ILE A 1 198 ? 7.977 0.388 5.449 1.00 96.69 198 ILE A C 1
ATOM 1594 O O . ILE A 1 198 ? 8.406 -0.763 5.435 1.00 96.69 198 ILE A O 1
ATOM 1598 N N . GLU A 1 199 ? 8.235 1.236 6.452 1.00 95.00 199 GLU A N 1
ATOM 1599 C CA . GLU A 1 199 ? 8.988 0.851 7.659 1.00 95.00 199 GLU A CA 1
ATOM 1600 C C . GLU A 1 199 ? 8.269 -0.271 8.420 1.00 95.00 199 GLU A C 1
ATOM 1602 O O . GLU A 1 199 ? 8.872 -1.312 8.675 1.00 95.00 199 GLU A O 1
ATOM 1607 N N . GLU A 1 200 ? 6.970 -0.116 8.674 1.00 95.31 200 GLU A N 1
ATOM 1608 C CA . GLU A 1 200 ? 6.142 -1.125 9.342 1.00 95.31 200 GLU A CA 1
ATOM 1609 C C . GLU A 1 200 ? 6.056 -2.432 8.538 1.00 95.31 200 GLU A C 1
ATOM 1611 O O . GLU A 1 200 ? 6.222 -3.523 9.087 1.00 95.31 200 GLU A O 1
ATOM 1616 N N . ALA A 1 201 ? 5.851 -2.350 7.220 1.00 94.94 201 ALA A N 1
ATOM 1617 C CA . ALA A 1 201 ? 5.814 -3.531 6.361 1.00 94.94 201 ALA A CA 1
ATOM 1618 C C . ALA A 1 201 ? 7.160 -4.269 6.360 1.00 94.94 201 ALA A C 1
ATOM 1620 O O . ALA A 1 201 ? 7.201 -5.494 6.412 1.00 94.94 201 ALA A O 1
ATOM 1621 N N . LYS A 1 202 ? 8.280 -3.537 6.353 1.00 91.62 202 LYS A N 1
ATOM 1622 C CA . LYS A 1 202 ? 9.624 -4.123 6.382 1.00 91.62 202 LYS A CA 1
ATOM 1623 C C . LYS A 1 202 ? 9.922 -4.849 7.695 1.00 91.62 202 LYS A C 1
ATOM 1625 O O . LYS A 1 202 ? 10.571 -5.894 7.658 1.00 91.62 202 LYS A O 1
ATOM 1630 N N . GLU A 1 203 ? 9.469 -4.317 8.829 1.00 90.88 203 GLU A N 1
ATOM 1631 C CA . GLU A 1 203 ? 9.610 -4.969 10.139 1.00 90.88 203 GLU A CA 1
ATOM 1632 C C . GLU A 1 203 ? 8.835 -6.292 10.205 1.00 90.88 203 GLU A C 1
ATOM 1634 O O . GLU A 1 203 ? 9.330 -7.270 10.767 1.00 90.88 203 GLU A O 1
ATOM 1639 N N . ASN A 1 204 ? 7.662 -6.342 9.569 1.00 90.69 204 ASN A N 1
ATOM 1640 C CA . ASN A 1 204 ? 6.778 -7.509 9.562 1.00 90.69 204 ASN A CA 1
ATOM 1641 C C . ASN A 1 204 ? 7.014 -8.478 8.391 1.00 90.69 204 ASN A C 1
ATOM 1643 O O . ASN A 1 204 ? 6.475 -9.587 8.397 1.00 90.69 204 ASN A O 1
ATOM 1647 N N . ALA A 1 205 ? 7.810 -8.091 7.390 1.00 86.31 205 ALA A N 1
ATOM 1648 C CA . ALA A 1 205 ? 8.025 -8.893 6.193 1.00 86.31 205 ALA A CA 1
ATOM 1649 C C . ALA A 1 205 ? 8.585 -10.281 6.553 1.00 86.31 205 ALA A C 1
ATOM 1651 O O . ALA A 1 205 ? 9.452 -10.386 7.417 1.00 86.31 205 ALA A O 1
ATOM 1652 N N . PRO A 1 206 ? 8.177 -11.374 5.895 1.00 80.56 206 PRO A N 1
ATOM 1653 C CA . PRO A 1 206 ? 8.676 -12.725 6.175 1.00 80.56 206 PRO A CA 1
ATOM 1654 C C . PRO A 1 206 ? 10.153 -12.891 5.797 1.00 80.56 206 PRO A C 1
ATOM 1656 O O . PRO A 1 206 ? 10.612 -12.335 4.799 1.00 80.56 206 PRO A O 1
ATOM 1659 N N . ASN A 1 207 ? 10.915 -13.662 6.581 1.00 68.12 207 ASN A N 1
ATOM 1660 C CA . ASN A 1 207 ? 12.325 -13.960 6.294 1.00 68.12 207 ASN A CA 1
ATOM 1661 C C . ASN A 1 207 ? 12.446 -15.160 5.352 1.00 68.12 207 ASN A C 1
ATOM 1663 O O . ASN A 1 207 ? 12.867 -16.242 5.754 1.00 68.12 207 ASN A O 1
ATOM 1667 N N . TYR A 1 208 ? 12.042 -14.991 4.095 1.00 58.78 208 TYR A N 1
ATOM 1668 C CA . TYR A 1 208 ? 12.487 -15.917 3.059 1.00 58.78 208 TYR A CA 1
ATOM 1669 C C . TYR A 1 208 ? 13.965 -15.624 2.841 1.00 58.78 208 TYR A C 1
ATOM 1671 O O . TYR A 1 208 ? 14.298 -14.476 2.573 1.00 58.78 208 TYR A O 1
ATOM 1679 N N . GLY A 1 209 ? 14.842 -16.616 3.009 1.00 50.31 209 GLY A N 1
ATOM 1680 C CA . GLY A 1 209 ? 16.308 -16.480 3.039 1.00 50.31 209 GLY A CA 1
ATOM 1681 C C . GLY A 1 209 ? 16.989 -15.928 1.774 1.00 50.31 209 GLY A C 1
ATOM 1682 O O . GLY A 1 209 ? 18.163 -16.195 1.547 1.00 50.31 209 GLY A O 1
ATOM 1683 N N . MET A 1 210 ? 16.285 -15.159 0.947 1.00 42.66 210 MET A N 1
ATOM 1684 C CA . MET A 1 210 ? 16.849 -14.279 -0.062 1.00 42.66 210 MET A CA 1
ATOM 1685 C C . MET A 1 210 ? 17.449 -13.053 0.620 1.00 42.66 210 MET A C 1
ATOM 1687 O O . MET A 1 210 ? 16.801 -12.024 0.782 1.00 42.66 210 MET A O 1
ATOM 1691 N N . LEU A 1 211 ? 18.677 -13.226 1.091 1.00 45.84 211 LEU A N 1
ATOM 1692 C CA . LEU A 1 211 ? 19.832 -12.381 0.799 1.00 45.84 211 LEU A CA 1
ATOM 1693 C C . LEU A 1 211 ? 21.004 -13.000 1.574 1.00 45.84 211 LEU A C 1
ATOM 1695 O O . LEU A 1 211 ? 20.918 -13.107 2.804 1.00 45.84 211 LEU A O 1
ATOM 1699 N N . PRO A 1 212 ? 22.110 -13.397 0.918 1.00 44.66 212 PRO A N 1
ATOM 1700 C CA . PRO A 1 212 ? 23.372 -13.474 1.638 1.00 44.66 212 PRO A CA 1
ATOM 1701 C C . PRO A 1 212 ? 23.599 -12.116 2.310 1.00 44.66 212 PRO A C 1
ATOM 1703 O O . PRO A 1 212 ? 23.172 -11.084 1.784 1.00 44.66 212 PRO A O 1
ATOM 1706 N N . ALA A 1 213 ? 24.188 -12.124 3.510 1.00 47.56 213 ALA A N 1
ATOM 1707 C CA . ALA A 1 213 ? 24.510 -10.900 4.233 1.00 47.56 213 ALA A CA 1
ATOM 1708 C C . ALA A 1 213 ? 25.091 -9.884 3.245 1.00 47.56 213 ALA A C 1
ATOM 1710 O O . ALA A 1 213 ? 26.047 -10.214 2.545 1.00 47.56 213 ALA A O 1
ATOM 1711 N N . LEU A 1 214 ? 24.456 -8.709 3.148 1.00 53.31 214 LEU A N 1
ATOM 1712 C CA . LEU A 1 214 ? 24.897 -7.621 2.282 1.00 53.31 214 LEU A CA 1
ATOM 1713 C C . LEU A 1 214 ? 26.421 -7.542 2.318 1.00 53.31 214 LEU A C 1
ATOM 1715 O O . LEU A 1 214 ? 26.978 -7.360 3.405 1.00 53.31 214 LEU A O 1
ATOM 1719 N N . HIS A 1 215 ? 27.079 -7.742 1.170 1.00 57.47 215 HIS A N 1
ATOM 1720 C CA . HIS A 1 215 ? 28.537 -7.765 1.130 1.00 57.47 215 HIS A CA 1
ATOM 1721 C C . HIS A 1 215 ? 29.065 -6.478 1.773 1.00 57.47 215 HIS A C 1
ATOM 1723 O O . HIS A 1 215 ? 28.486 -5.402 1.591 1.00 57.47 215 HIS A O 1
ATOM 1729 N N . PHE A 1 216 ? 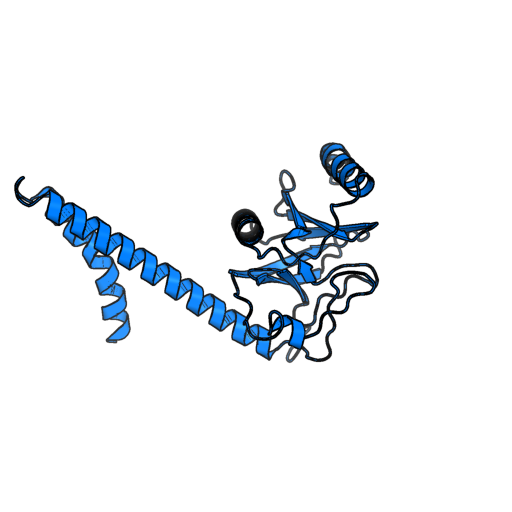30.133 -6.584 2.564 1.00 55.53 216 PHE A N 1
ATOM 1730 C CA . PHE A 1 216 ? 30.654 -5.461 3.350 1.00 55.53 216 PHE A CA 1
ATOM 1731 C C . PHE A 1 216 ? 30.922 -4.224 2.478 1.00 55.53 216 PHE A C 1
ATOM 1733 O O . PHE A 1 216 ? 30.644 -3.102 2.898 1.00 55.53 216 PHE A O 1
ATOM 1740 N N . ASP A 1 217 ? 31.344 -4.441 1.232 1.00 55.38 217 ASP A N 1
ATOM 1741 C CA . ASP A 1 217 ? 31.564 -3.385 0.242 1.00 55.38 217 ASP A CA 1
ATOM 1742 C C . ASP A 1 217 ? 30.271 -2.659 -0.149 1.00 55.38 217 ASP A C 1
ATOM 1744 O O . ASP A 1 217 ? 30.248 -1.433 -0.177 1.00 55.38 217 ASP A O 1
ATOM 1748 N N . VAL A 1 218 ? 29.161 -3.382 -0.341 1.00 61.69 218 VAL A N 1
ATOM 1749 C CA . VAL A 1 218 ? 27.842 -2.780 -0.605 1.00 61.69 218 VAL A CA 1
ATOM 1750 C C . VAL A 1 218 ? 27.387 -1.959 0.603 1.00 61.69 218 VAL A C 1
ATOM 1752 O O . VAL A 1 218 ? 26.887 -0.847 0.447 1.00 61.69 218 VAL A O 1
ATOM 1755 N N . ILE A 1 219 ? 27.615 -2.452 1.826 1.00 61.78 219 ILE A N 1
ATOM 1756 C CA . ILE A 1 219 ? 27.314 -1.701 3.055 1.00 61.78 219 ILE A CA 1
ATOM 1757 C C . ILE A 1 219 ? 28.154 -0.421 3.129 1.00 61.78 219 ILE A C 1
ATOM 1759 O O . ILE A 1 219 ? 27.620 0.628 3.491 1.00 61.78 219 ILE A O 1
ATOM 1763 N N . LEU A 1 220 ? 29.445 -0.482 2.794 1.00 59.53 220 LEU A N 1
ATOM 1764 C CA . LEU A 1 220 ? 30.329 0.683 2.771 1.00 59.53 220 LEU A CA 1
ATOM 1765 C C . LEU A 1 220 ? 29.917 1.695 1.700 1.00 59.53 220 LEU A C 1
ATOM 1767 O O . LEU A 1 220 ? 29.861 2.880 2.013 1.00 59.53 220 LEU A O 1
ATOM 1771 N N . THR A 1 221 ? 29.562 1.255 0.491 1.00 61.72 221 THR A N 1
ATOM 1772 C CA . THR A 1 221 ? 29.083 2.135 -0.588 1.00 61.72 221 THR A CA 1
ATOM 1773 C C . THR A 1 221 ? 27.739 2.775 -0.250 1.00 61.72 221 THR A C 1
ATOM 1775 O O . THR A 1 221 ? 27.536 3.964 -0.479 1.00 61.72 221 THR A O 1
ATOM 1778 N N . ILE A 1 222 ? 26.813 2.029 0.358 1.00 64.19 222 ILE A N 1
ATOM 1779 C CA . ILE A 1 222 ? 25.547 2.601 0.831 1.00 64.19 222 ILE A CA 1
ATOM 1780 C C . ILE A 1 222 ? 25.818 3.602 1.958 1.00 64.19 222 ILE A C 1
ATOM 1782 O O . ILE A 1 222 ? 25.217 4.673 1.982 1.00 64.19 222 ILE A O 1
ATOM 1786 N N . ARG A 1 223 ? 26.738 3.298 2.883 1.00 62.84 223 ARG A N 1
ATOM 1787 C CA . ARG A 1 223 ? 27.132 4.226 3.953 1.00 62.84 223 ARG A CA 1
ATOM 1788 C C . ARG A 1 223 ? 27.790 5.486 3.401 1.00 62.84 223 ARG A C 1
ATOM 1790 O O . ARG A 1 223 ? 27.421 6.562 3.859 1.00 62.84 223 ARG A O 1
ATOM 1797 N N . SER A 1 224 ? 28.694 5.385 2.427 1.00 61.75 224 SER A N 1
ATOM 1798 C CA . SER A 1 224 ? 29.303 6.559 1.796 1.00 61.75 224 SER A CA 1
ATOM 1799 C C . SER A 1 224 ? 28.252 7.381 1.060 1.00 61.75 224 SER A C 1
ATOM 1801 O O . SER A 1 224 ? 28.191 8.580 1.275 1.00 61.75 224 SER A O 1
ATOM 1803 N N . PHE A 1 225 ? 27.321 6.764 0.325 1.00 59.50 225 PHE A N 1
ATOM 1804 C CA . PHE A 1 225 ? 26.228 7.491 -0.329 1.00 59.50 225 PHE A CA 1
ATOM 1805 C C . PHE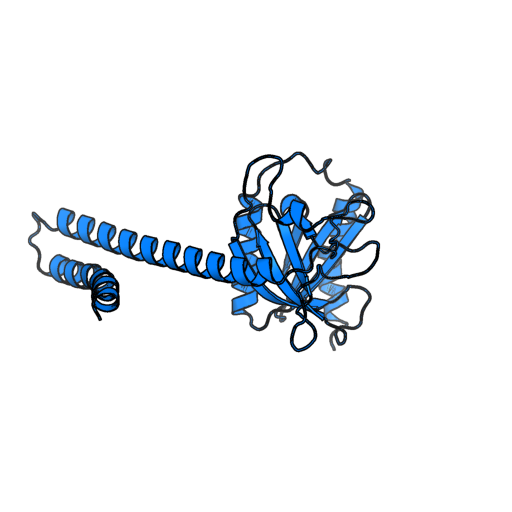 A 1 225 ? 25.272 8.166 0.670 1.00 59.50 225 PHE A C 1
ATOM 1807 O O . PHE A 1 225 ? 24.798 9.274 0.435 1.00 59.50 225 PHE A O 1
ATOM 1814 N N . VAL A 1 226 ? 24.995 7.534 1.815 1.00 58.25 226 VAL A N 1
ATOM 1815 C CA . VAL A 1 226 ? 24.163 8.113 2.885 1.00 58.25 226 VAL A CA 1
ATOM 1816 C C . VAL A 1 226 ? 24.865 9.276 3.598 1.00 58.25 226 VAL A C 1
ATOM 1818 O O . VAL A 1 226 ? 24.182 10.197 4.046 1.00 58.25 226 VAL A O 1
ATOM 1821 N N . VAL A 1 227 ? 26.197 9.244 3.702 1.00 57.03 227 VAL A N 1
ATOM 1822 C CA . VAL A 1 227 ? 27.018 10.274 4.363 1.00 57.03 227 VAL A CA 1
ATOM 1823 C C . VAL A 1 227 ? 27.411 11.410 3.408 1.00 57.03 227 VAL A C 1
ATOM 1825 O O . VAL A 1 227 ? 27.422 12.563 3.812 1.00 57.03 227 VAL A O 1
ATOM 1828 N N . GLU A 1 228 ? 27.686 11.127 2.138 1.00 50.81 228 GLU A N 1
ATOM 1829 C CA . GLU A 1 228 ? 28.042 12.122 1.114 1.00 50.81 228 GLU A CA 1
ATOM 1830 C C . GLU A 1 228 ? 26.798 12.725 0.445 1.00 50.81 228 GLU A C 1
ATOM 1832 O O . GLU A 1 228 ? 26.795 13.888 0.044 1.00 50.81 228 GLU A O 1
ATOM 1837 N N . GLY A 1 229 ? 25.692 11.976 0.376 1.00 49.06 229 GLY A N 1
ATOM 1838 C CA . GLY A 1 229 ? 24.415 12.444 -0.162 1.00 49.06 229 GLY A CA 1
ATOM 1839 C C . GLY A 1 229 ? 23.746 13.541 0.673 1.00 49.06 229 GLY A C 1
ATOM 1840 O O . GLY A 1 229 ? 22.840 14.209 0.170 1.00 49.06 229 GLY A O 1
ATOM 1841 N N . THR A 1 230 ? 24.192 13.773 1.915 1.00 46.97 230 THR A N 1
ATOM 1842 C CA . THR A 1 230 ? 23.812 14.965 2.691 1.00 46.97 230 THR A CA 1
ATOM 1843 C C . THR A 1 230 ? 24.482 16.246 2.192 1.00 46.97 230 THR A C 1
ATOM 1845 O O . THR A 1 230 ? 23.872 17.305 2.328 1.00 46.97 230 THR A O 1
ATOM 1848 N N . ASP A 1 231 ? 25.641 16.155 1.530 1.00 38.94 231 ASP A N 1
ATOM 1849 C CA . ASP A 1 231 ? 26.425 17.323 1.100 1.00 38.94 231 ASP A CA 1
ATOM 1850 C C . ASP A 1 231 ? 26.398 17.535 -0.426 1.00 38.94 231 ASP A C 1
ATOM 1852 O O . ASP A 1 231 ? 26.288 18.669 -0.894 1.00 38.94 231 ASP A O 1
ATOM 1856 N N . ALA A 1 232 ? 26.406 16.466 -1.229 1.00 41.88 232 ALA A N 1
ATOM 1857 C CA . ALA A 1 232 ? 26.457 16.570 -2.692 1.00 41.88 232 ALA A CA 1
ATOM 1858 C C . ALA A 1 232 ? 25.118 16.998 -3.327 1.00 41.88 232 ALA A C 1
ATOM 1860 O O . ALA A 1 232 ? 25.096 17.801 -4.260 1.00 41.88 232 ALA A O 1
ATOM 1861 N N . PHE A 1 233 ? 23.980 16.529 -2.801 1.00 40.09 233 PHE A N 1
ATOM 1862 C CA . PHE A 1 233 ? 22.658 16.882 -3.344 1.00 40.09 233 PHE A CA 1
ATOM 1863 C C . PHE A 1 233 ? 22.106 18.206 -2.807 1.00 40.09 233 PHE A C 1
ATOM 1865 O O . PHE A 1 233 ? 21.209 18.778 -3.425 1.00 40.09 233 PHE A O 1
ATOM 1872 N N . SER A 1 234 ? 22.661 18.738 -1.711 1.00 39.50 234 SER A N 1
ATOM 1873 C CA . SER A 1 234 ? 22.310 20.085 -1.246 1.00 39.50 234 SER A CA 1
ATOM 1874 C C . SER A 1 234 ? 22.849 21.185 -2.174 1.00 39.50 234 SER A C 1
ATOM 1876 O O . SER A 1 234 ? 22.324 22.295 -2.143 1.00 39.50 234 SER A O 1
ATOM 1878 N N . ASN A 1 235 ? 23.845 20.876 -3.016 1.00 34.06 235 ASN A N 1
ATOM 1879 C CA . ASN A 1 235 ? 24.493 21.832 -3.921 1.00 34.06 235 ASN A CA 1
ATOM 1880 C C . ASN A 1 235 ? 24.054 21.724 -5.391 1.00 34.06 235 ASN A C 1
ATOM 1882 O O . ASN A 1 235 ? 24.470 22.550 -6.193 1.00 34.06 235 ASN A O 1
ATOM 1886 N N . SER A 1 236 ? 23.217 20.745 -5.757 1.00 32.56 236 SER A N 1
ATOM 1887 C CA . SER A 1 236 ? 22.729 20.574 -7.140 1.00 32.56 236 SER A CA 1
ATOM 1888 C C . SER A 1 236 ? 21.250 20.950 -7.331 1.00 32.56 236 SER A C 1
ATOM 1890 O O . SER A 1 236 ? 20.691 20.704 -8.399 1.00 32.56 236 SER A O 1
ATOM 1892 N N . ILE A 1 237 ? 20.603 21.524 -6.309 1.00 38.00 237 ILE A N 1
ATOM 1893 C CA . ILE A 1 237 ? 19.227 22.053 -6.381 1.00 38.00 237 ILE A CA 1
ATOM 1894 C C . ILE A 1 237 ? 19.218 23.536 -5.963 1.00 38.00 237 ILE A C 1
ATOM 1896 O O . ILE A 1 237 ? 18.425 23.959 -5.121 1.00 38.00 237 ILE A O 1
ATOM 1900 N N . TYR A 1 238 ? 20.135 24.308 -6.550 1.00 34.12 238 TYR A N 1
ATOM 1901 C CA . TYR A 1 238 ? 20.090 25.767 -6.660 1.00 34.12 238 TYR A CA 1
ATOM 1902 C C . TYR A 1 238 ? 20.494 26.169 -8.075 1.00 34.12 238 TYR A C 1
ATOM 1904 O O . TYR A 1 238 ? 21.409 25.513 -8.620 1.00 34.12 238 TYR A O 1
#

Organism: NCBI:txid75299

Secondary structure (DSSP, 8-state):
-HHHHHHHHHHHHHHHHHHHHHH--GGGHHHHHHHHHHHHHHHHHHHHHHHHHHHHHHHHHHHHHB-TT--EESSSS-EE-HHHHHEETTTEEPPEEEEEEEEEEETTS-GGGPEEEEEEEESSEEEEEEPP-STT--BEE----TT--SEEEGGGEEEEEPTTSSEEEEEEEETTEEEEEEEE-SSHHHHHHHHHHHHHHHHHS---S------HHHHHHHHHHHHHHHHHTTSS--

InterPro domains:
  IPR000219 Dbl homology domain [PS50010] (1-49)
  IPR011993 PH-like domain superfamily [G3DSA:2.30.29.30] (56-208)
  IPR035899 Dbl homology (DH) domain superfamily [G3DSA:1.20.900.10] (1-55)
  IPR035899 Dbl homology (DH) domain superfamily [SSF48065] (3-67)
  IPR041020 ARHGEF1-like, PH domain [PF17838] (93-201)
  IPR051632 Rho guanine nucleotide exchange factor [PTHR13944] (1-206)

Radius of gyration: 22.56 Å; chains: 1; bounding box: 63×48×65 Å